Protein AF-A0A3N7BL65-F1 (afdb_monomer_lite)

Sequence (285 aa):
MTNKTFIPSALALAATLVLCGQASAHIAISNVTLPISAAGQATYGIANTSSEILLNVPHGCTSAESQPSYSGPNLDTTKIEVTVPAAIVAATTVASLRPTMDGLFGTVQVGSPDANGNVKLSWTRKLSAIGEANATTSDNQLYKISLRLKFPAVASATDFSIKKYQFLTVQTCKSNGVDYVMDWGTANSPSVIVFPDRRKGFNKFTLDASTVGDFTTTGTNTLASKLKSYFGDAAIVWVSKAGYSANPNTAAKITALAAKDTAYSDLGAKAGGVITATDTIWVKY

pLDDT: mean 87.39, std 16.76, range [36.53, 98.69]

Structure (mmCIF, N/CA/C/O backbone):
data_AF-A0A3N7BL65-F1
#
_entry.id   AF-A0A3N7BL65-F1
#
loop_
_atom_site.group_PDB
_atom_site.id
_atom_site.type_symbol
_atom_site.label_atom_id
_atom_site.label_alt_id
_atom_site.label_comp_id
_atom_site.label_asym_id
_atom_site.label_entity_id
_atom_site.label_seq_id
_atom_site.pdbx_PDB_ins_code
_atom_site.Cartn_x
_atom_site.Cartn_y
_atom_site.Cartn_z
_atom_site.occupancy
_atom_site.B_iso_or_equiv
_atom_site.auth_seq_id
_atom_site.auth_comp_id
_atom_site.auth_asym_id
_atom_site.auth_atom_id
_atom_site.pdbx_PDB_model_num
ATOM 1 N N . MET A 1 1 ? 23.427 36.736 51.236 1.00 43.03 1 MET A N 1
ATOM 2 C CA . MET A 1 1 ? 23.426 36.917 49.769 1.00 43.03 1 MET A CA 1
ATOM 3 C C . MET A 1 1 ? 24.394 35.905 49.190 1.00 43.03 1 MET A C 1
ATOM 5 O O . MET A 1 1 ? 25.594 36.077 49.334 1.00 43.03 1 MET A O 1
ATOM 9 N N . THR A 1 2 ? 23.886 34.813 48.632 1.00 42.00 2 THR A N 1
ATOM 10 C CA . THR A 1 2 ? 24.710 33.742 48.058 1.00 42.00 2 THR A CA 1
ATOM 11 C C . THR A 1 2 ? 24.155 33.464 46.670 1.00 42.00 2 THR A C 1
ATOM 13 O O . THR A 1 2 ? 23.105 32.843 46.522 1.00 42.00 2 THR A O 1
ATOM 16 N N . ASN A 1 3 ? 24.824 34.029 45.664 1.00 42.25 3 ASN A N 1
ATOM 17 C CA . ASN A 1 3 ? 24.468 33.896 44.256 1.00 42.25 3 ASN A CA 1
ATOM 18 C C . ASN A 1 3 ? 24.649 32.440 43.820 1.00 42.25 3 ASN A C 1
ATOM 20 O O . ASN A 1 3 ? 25.769 31.933 43.792 1.00 42.25 3 ASN A O 1
ATOM 24 N N . LYS A 1 4 ? 23.543 31.771 43.483 1.00 49.59 4 LYS A N 1
ATOM 25 C CA . LYS A 1 4 ? 23.561 30.469 42.814 1.00 49.59 4 LYS A CA 1
ATOM 26 C C . LYS A 1 4 ? 23.543 30.696 41.306 1.00 49.59 4 LYS A C 1
ATOM 28 O O . LYS A 1 4 ? 22.557 31.171 40.750 1.00 49.59 4 LYS A O 1
ATOM 33 N N . THR A 1 5 ? 24.657 30.364 40.673 1.00 51.34 5 THR A N 1
ATOM 34 C CA . THR A 1 5 ? 24.874 30.400 39.229 1.00 51.34 5 THR A CA 1
ATOM 35 C C . THR A 1 5 ? 24.006 29.336 38.552 1.00 51.34 5 THR A C 1
ATOM 37 O O . THR A 1 5 ? 24.152 28.147 38.829 1.00 51.34 5 THR A O 1
ATOM 40 N N . PHE A 1 6 ? 23.091 29.754 37.677 1.00 42.94 6 PHE A N 1
ATOM 41 C CA . PHE A 1 6 ? 22.340 28.855 36.800 1.00 42.94 6 PHE A CA 1
ATOM 42 C C . PHE A 1 6 ? 23.214 28.480 35.600 1.00 42.94 6 PHE A C 1
ATOM 44 O O . PHE A 1 6 ? 23.613 29.350 34.829 1.00 42.94 6 PHE A O 1
ATOM 51 N N . ILE A 1 7 ? 23.498 27.188 35.434 1.00 46.28 7 ILE A N 1
ATOM 52 C CA . ILE A 1 7 ? 24.100 26.644 34.213 1.00 46.28 7 ILE A CA 1
ATOM 53 C C . ILE A 1 7 ? 22.948 26.158 33.322 1.00 46.28 7 ILE A C 1
ATOM 55 O O . ILE A 1 7 ? 22.231 25.238 33.727 1.00 46.28 7 ILE A O 1
ATOM 59 N N . PRO A 1 8 ? 22.729 26.735 32.127 1.00 49.16 8 PRO A N 1
ATOM 60 C CA . PRO A 1 8 ? 21.758 26.200 31.187 1.00 49.16 8 PRO A CA 1
ATOM 61 C C . PRO A 1 8 ? 22.308 24.894 30.606 1.00 49.16 8 PRO A C 1
ATOM 63 O O . PRO A 1 8 ? 23.279 24.882 29.852 1.00 49.16 8 PRO A O 1
ATOM 66 N N . SER A 1 9 ? 21.688 23.778 30.983 1.00 49.25 9 SER A N 1
ATOM 67 C CA . SER A 1 9 ? 21.928 22.485 30.344 1.00 49.25 9 SER A CA 1
ATOM 68 C C . SER A 1 9 ? 21.336 22.530 28.936 1.00 49.25 9 SER A C 1
ATOM 70 O O . SER A 1 9 ? 20.118 22.498 28.763 1.00 49.25 9 SER A O 1
ATOM 72 N N . ALA A 1 10 ? 22.201 22.658 27.931 1.00 44.81 10 ALA A N 1
ATOM 73 C CA . ALA A 1 10 ? 21.836 22.548 26.528 1.00 44.81 10 ALA A CA 1
ATOM 74 C C . ALA A 1 10 ? 21.364 21.115 26.236 1.00 44.81 10 ALA A C 1
ATOM 76 O O . ALA A 1 10 ? 22.154 20.173 26.201 1.00 44.81 10 ALA A O 1
ATOM 77 N N . LEU A 1 11 ? 20.056 20.953 26.042 1.00 42.44 11 LEU A N 1
ATOM 78 C CA . LEU A 1 11 ? 19.441 19.704 25.616 1.00 42.44 11 LEU A CA 1
ATOM 79 C C . LEU A 1 11 ? 19.564 19.596 24.085 1.00 42.44 11 LEU A C 1
ATOM 81 O O . LEU A 1 11 ? 18.658 19.971 23.346 1.00 42.44 11 LEU A O 1
ATOM 85 N N . ALA A 1 12 ? 20.710 19.128 23.591 1.00 43.69 12 ALA A N 1
ATOM 86 C CA . ALA A 1 12 ? 20.853 18.739 22.191 1.00 43.69 12 ALA A CA 1
ATOM 87 C C . ALA A 1 12 ? 20.291 17.320 22.018 1.00 43.69 12 ALA A C 1
ATOM 89 O O . ALA A 1 12 ? 20.977 16.327 22.254 1.00 43.69 12 ALA A O 1
ATOM 90 N N . LEU A 1 13 ? 19.015 17.222 21.639 1.00 39.31 13 LEU A N 1
ATOM 91 C CA . LEU A 1 13 ? 18.396 15.957 21.254 1.00 39.31 13 LEU A CA 1
ATOM 92 C C . LEU A 1 13 ? 18.892 15.585 19.846 1.00 39.31 13 LEU A C 1
ATOM 94 O O . LEU A 1 13 ? 18.298 15.962 18.837 1.00 39.31 13 LEU A O 1
ATOM 98 N N . ALA A 1 14 ? 20.015 14.874 19.768 1.00 43.28 14 ALA A N 1
ATOM 99 C CA . ALA A 1 14 ? 20.438 14.217 18.540 1.00 43.28 14 ALA A CA 1
ATOM 100 C C . ALA A 1 14 ? 19.497 13.031 18.280 1.00 43.28 14 ALA A C 1
ATOM 102 O O . ALA A 1 14 ? 19.666 11.948 18.834 1.00 43.28 14 ALA A O 1
ATOM 103 N N . ALA A 1 15 ? 18.470 13.246 17.458 1.00 40.59 15 ALA A N 1
ATOM 104 C CA . ALA A 1 15 ? 17.654 12.172 16.910 1.00 40.59 15 ALA A CA 1
ATOM 105 C C . ALA A 1 15 ? 18.438 11.471 15.790 1.00 40.59 15 ALA A C 1
ATOM 107 O O . ALA A 1 15 ? 18.191 11.674 14.603 1.00 40.59 15 ALA A O 1
ATOM 108 N N . THR A 1 16 ? 19.412 10.645 16.163 1.00 38.50 16 THR A N 1
ATOM 109 C CA . THR A 1 16 ? 19.963 9.626 15.270 1.00 38.50 16 THR A CA 1
ATOM 110 C C . THR A 1 16 ? 18.887 8.563 15.064 1.00 38.50 16 THR A C 1
ATOM 112 O O . THR A 1 16 ? 18.793 7.584 15.802 1.00 38.50 16 THR A O 1
ATOM 115 N N . LEU A 1 17 ? 18.042 8.769 14.051 1.00 37.53 17 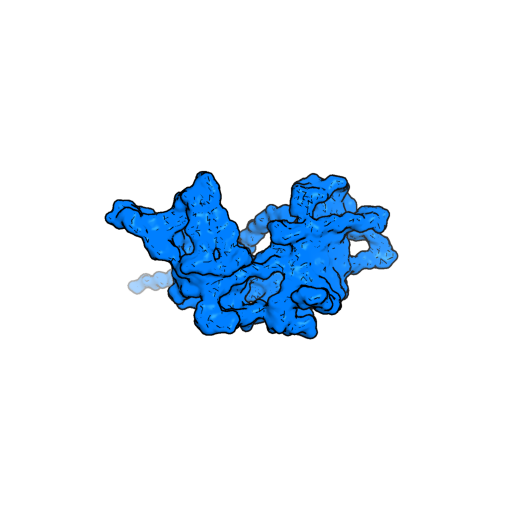LEU A N 1
ATOM 116 C CA . LEU A 1 17 ? 17.242 7.707 13.446 1.00 37.53 17 LEU A CA 1
ATOM 117 C C . LEU A 1 17 ? 18.210 6.699 12.818 1.00 37.53 17 LEU A C 1
ATOM 119 O O . LEU A 1 17 ? 18.531 6.755 11.632 1.00 37.53 17 LEU A O 1
ATOM 123 N N . VAL A 1 18 ? 18.694 5.769 13.639 1.00 36.69 18 VAL A N 1
ATOM 124 C CA . VAL A 1 18 ? 19.250 4.509 13.158 1.00 36.69 18 VAL A CA 1
ATOM 125 C C . VAL A 1 18 ? 18.067 3.733 12.594 1.00 36.69 18 VAL A C 1
ATOM 127 O O . VAL A 1 18 ? 17.372 3.003 13.298 1.00 36.69 18 VAL A O 1
ATOM 130 N N . LEU A 1 19 ? 17.791 3.949 11.310 1.00 37.34 19 LEU A N 1
ATOM 131 C CA . LEU A 1 19 ? 17.001 3.029 10.509 1.00 37.34 19 LEU A CA 1
ATOM 132 C C . LEU A 1 19 ? 17.818 1.735 10.438 1.00 37.34 19 LEU A C 1
ATOM 134 O O . LEU A 1 19 ? 18.615 1.552 9.522 1.00 37.34 19 LEU A O 1
ATOM 138 N N . CYS A 1 20 ? 17.679 0.857 11.437 1.00 36.53 20 CYS A N 1
ATOM 139 C CA . CYS A 1 20 ? 18.058 -0.541 11.285 1.00 36.53 20 CYS A CA 1
ATOM 140 C C . CYS A 1 20 ? 17.240 -1.062 10.106 1.00 36.53 20 CYS A C 1
ATOM 142 O O . CYS A 1 20 ? 16.047 -1.341 10.243 1.00 36.53 20 CYS A O 1
ATOM 144 N N . GLY A 1 21 ? 17.870 -1.083 8.931 1.00 38.75 21 GLY A N 1
ATOM 145 C CA . GLY A 1 21 ? 17.287 -1.623 7.722 1.00 38.75 21 GLY A CA 1
ATOM 146 C C . GLY A 1 21 ? 16.860 -3.042 8.033 1.00 38.75 21 GLY A C 1
ATOM 147 O O . GLY A 1 21 ? 17.687 -3.879 8.390 1.00 38.75 21 GLY A O 1
ATOM 148 N N . GLN A 1 22 ? 15.560 -3.305 7.951 1.00 42.28 22 GLN A N 1
ATOM 149 C CA . GLN A 1 22 ? 15.131 -4.679 7.798 1.00 42.28 22 GLN A CA 1
ATOM 150 C C . GLN A 1 22 ? 15.847 -5.185 6.549 1.00 42.28 22 GLN A C 1
ATOM 152 O O . GLN A 1 22 ? 15.764 -4.537 5.503 1.00 42.28 22 GLN A O 1
ATOM 157 N N . ALA A 1 23 ? 16.608 -6.271 6.680 1.00 47.69 23 ALA A N 1
ATOM 158 C CA . ALA A 1 23 ? 17.083 -7.008 5.524 1.00 47.69 23 ALA A CA 1
ATOM 159 C C . ALA A 1 23 ? 15.827 -7.508 4.804 1.00 47.69 23 ALA A C 1
ATOM 161 O O . ALA A 1 23 ? 15.248 -8.531 5.162 1.00 47.69 23 ALA A O 1
ATOM 162 N N . SER A 1 24 ? 15.317 -6.689 3.890 1.00 59.53 24 SER A N 1
ATOM 163 C CA . SER A 1 24 ? 14.223 -7.061 3.018 1.00 59.53 24 SER A CA 1
ATOM 164 C C . SER A 1 24 ? 14.845 -7.975 1.982 1.00 59.53 24 SER A C 1
ATOM 166 O O . SER A 1 24 ? 15.738 -7.534 1.271 1.00 59.53 24 SER A O 1
ATOM 168 N N . ALA A 1 25 ? 14.421 -9.232 1.924 1.00 69.50 25 ALA A N 1
ATOM 169 C CA . ALA A 1 25 ? 14.738 -10.088 0.782 1.00 69.50 25 ALA A CA 1
ATOM 170 C C . ALA A 1 25 ? 13.948 -9.644 -0.466 1.00 69.50 25 ALA A C 1
ATOM 172 O O . ALA A 1 25 ? 14.285 -9.966 -1.591 1.00 69.50 25 ALA A O 1
ATOM 173 N N . HIS A 1 26 ? 12.860 -8.887 -0.285 1.00 84.94 26 HIS A N 1
ATOM 174 C CA . HIS A 1 26 ? 11.962 -8.516 -1.377 1.00 84.94 26 HIS A CA 1
ATOM 175 C C . HIS A 1 26 ? 12.040 -7.023 -1.698 1.00 84.94 26 HIS A C 1
ATOM 177 O O . HIS A 1 26 ? 12.435 -6.202 -0.861 1.00 84.94 26 HIS A O 1
ATOM 183 N N . ILE A 1 27 ? 11.593 -6.650 -2.898 1.00 90.69 27 ILE A N 1
ATOM 184 C CA . ILE A 1 27 ? 11.429 -5.244 -3.270 1.00 90.69 27 ILE A CA 1
ATOM 185 C C . ILE A 1 27 ? 10.399 -4.597 -2.340 1.00 90.69 27 ILE A C 1
ATOM 187 O O . ILE A 1 27 ? 9.224 -4.964 -2.315 1.00 90.69 27 ILE A O 1
ATOM 191 N N . ALA A 1 28 ? 10.845 -3.607 -1.574 1.00 92.31 28 ALA A N 1
ATOM 192 C CA . ALA A 1 28 ? 10.017 -2.892 -0.616 1.00 92.31 28 ALA A CA 1
ATOM 193 C C . ALA A 1 28 ? 9.541 -1.561 -1.196 1.00 92.31 28 ALA A C 1
ATOM 195 O O . ALA A 1 28 ? 10.220 -0.950 -2.016 1.00 92.31 28 ALA A O 1
ATOM 196 N N . ILE A 1 29 ? 8.406 -1.059 -0.715 1.00 94.81 29 ILE A N 1
ATOM 197 C CA . ILE A 1 29 ? 7.897 0.271 -1.058 1.00 94.81 29 ILE A CA 1
ATOM 198 C C . ILE A 1 29 ? 7.753 1.130 0.189 1.00 94.81 29 ILE A C 1
ATOM 200 O O . ILE A 1 29 ? 7.331 0.669 1.249 1.00 94.81 29 ILE A O 1
ATOM 204 N N . SER A 1 30 ? 8.102 2.399 0.045 1.00 95.62 30 SER A N 1
ATOM 205 C CA . SER A 1 30 ? 7.994 3.436 1.066 1.00 95.62 30 SER A CA 1
ATOM 206 C C . SER A 1 30 ? 7.327 4.672 0.481 1.00 95.62 30 SER A C 1
ATOM 208 O O . SER A 1 30 ? 7.455 4.936 -0.709 1.00 95.62 30 SER A O 1
ATOM 210 N N . ASN A 1 31 ? 6.583 5.411 1.296 1.00 96.56 31 ASN A N 1
ATOM 211 C CA . ASN A 1 31 ? 6.009 6.696 0.917 1.00 96.56 31 ASN A CA 1
ATOM 212 C C . ASN A 1 31 ? 6.834 7.771 1.616 1.00 96.56 31 ASN A C 1
ATOM 214 O O . ASN A 1 31 ? 6.758 7.912 2.836 1.00 96.56 31 ASN A O 1
ATOM 218 N N . VAL A 1 32 ? 7.649 8.502 0.859 1.00 95.12 32 VAL A N 1
ATOM 219 C CA . VAL A 1 32 ? 8.548 9.512 1.440 1.00 95.12 32 VAL A CA 1
ATOM 220 C C . VAL A 1 32 ? 7.811 10.811 1.771 1.00 95.12 32 VAL A C 1
ATOM 222 O O . VAL A 1 32 ? 8.307 11.617 2.550 1.00 95.12 32 VAL A O 1
ATOM 225 N N . THR A 1 33 ? 6.602 11.003 1.232 1.00 95.94 33 THR A N 1
ATOM 226 C CA . THR A 1 33 ? 5.721 12.127 1.589 1.00 95.94 33 THR A CA 1
ATOM 227 C C . THR A 1 33 ? 5.029 11.906 2.934 1.00 95.94 33 THR A C 1
ATOM 229 O O . THR A 1 33 ? 4.809 12.860 3.677 1.00 95.94 33 THR A O 1
ATOM 232 N N . LEU A 1 34 ? 4.692 10.655 3.254 1.00 93.31 34 LEU A N 1
ATOM 233 C CA . LEU A 1 34 ? 4.016 10.256 4.489 1.00 93.31 34 LEU A CA 1
ATOM 234 C C . LEU A 1 34 ? 4.820 9.145 5.178 1.00 93.31 34 LEU A C 1
ATOM 236 O O . LEU A 1 34 ? 4.460 7.969 5.069 1.00 93.31 34 LEU A O 1
ATOM 240 N N . PRO A 1 35 ? 5.928 9.493 5.860 1.00 88.69 35 PRO A N 1
ATOM 241 C CA . PRO A 1 35 ? 6.758 8.500 6.523 1.00 88.69 35 PRO A CA 1
ATOM 242 C C . PRO A 1 35 ? 5.969 7.764 7.613 1.00 88.69 35 PRO A C 1
ATOM 244 O O . PRO A 1 35 ? 5.097 8.331 8.278 1.00 88.69 35 PRO A O 1
ATOM 247 N N . ILE A 1 36 ? 6.297 6.486 7.806 1.00 90.00 36 ILE A N 1
ATOM 248 C CA . ILE A 1 36 ? 5.762 5.702 8.920 1.00 90.00 36 ILE A CA 1
ATOM 249 C C . ILE A 1 36 ? 6.262 6.272 10.250 1.00 90.00 36 ILE A C 1
ATOM 251 O O . ILE A 1 36 ? 7.397 6.734 10.368 1.00 90.00 36 ILE A O 1
ATOM 255 N N . SER A 1 37 ? 5.410 6.217 11.262 1.00 87.69 37 SER A N 1
ATOM 256 C CA . SER A 1 37 ? 5.663 6.757 12.605 1.00 87.69 37 SER A CA 1
ATOM 257 C C . SER A 1 37 ? 5.817 5.651 13.656 1.00 87.69 37 SER A C 1
ATOM 259 O O . SER A 1 37 ? 6.221 5.928 14.785 1.00 87.69 37 SER A O 1
ATOM 261 N N . ALA A 1 38 ? 5.532 4.394 13.294 1.00 91.94 38 ALA A N 1
ATOM 262 C CA . ALA A 1 38 ? 5.660 3.234 14.166 1.00 91.94 38 ALA A CA 1
ATOM 263 C C . ALA A 1 38 ? 6.394 2.071 13.486 1.00 91.94 38 ALA A C 1
ATOM 265 O O . ALA A 1 38 ? 6.140 1.720 12.334 1.00 91.94 38 ALA A O 1
ATOM 266 N N . ALA A 1 39 ? 7.282 1.417 14.238 1.00 90.88 39 ALA A N 1
ATOM 267 C CA . ALA A 1 39 ? 7.982 0.225 13.774 1.00 90.88 39 ALA A CA 1
ATOM 268 C C . ALA A 1 39 ? 6.994 -0.912 13.468 1.00 90.88 39 ALA A C 1
ATOM 270 O O . ALA A 1 39 ? 6.130 -1.230 14.286 1.00 90.88 39 ALA A O 1
ATOM 271 N 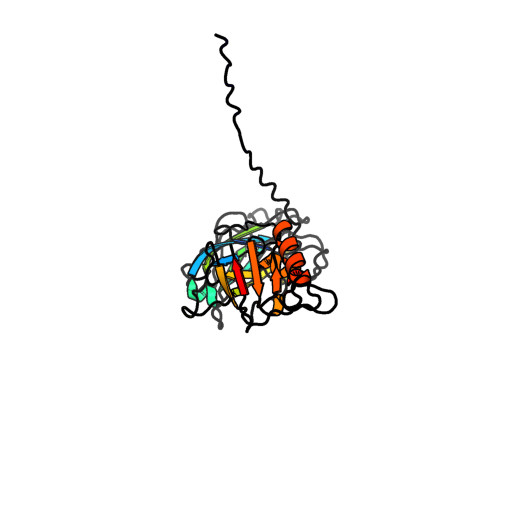N . GLY A 1 40 ? 7.157 -1.560 12.313 1.00 90.38 40 GLY A N 1
ATOM 272 C CA . GLY A 1 40 ? 6.277 -2.637 11.847 1.00 90.38 40 GLY A CA 1
ATOM 273 C C . GLY A 1 40 ? 4.966 -2.164 11.211 1.00 90.38 40 GLY A C 1
ATOM 274 O O . GLY A 1 40 ? 4.169 -3.014 10.823 1.00 90.38 40 GLY A O 1
ATOM 275 N N . GLN A 1 41 ? 4.744 -0.851 11.090 1.00 94.81 41 GLN A N 1
ATOM 276 C CA . GLN A 1 41 ? 3.681 -0.299 10.254 1.00 94.81 41 GLN A CA 1
ATOM 277 C C . GLN A 1 41 ? 4.071 -0.418 8.774 1.00 94.81 41 GLN A C 1
ATOM 279 O O . GLN A 1 41 ? 5.214 -0.155 8.402 1.00 94.81 41 GLN A O 1
ATOM 284 N N . ALA A 1 42 ? 3.122 -0.815 7.932 1.00 94.94 42 ALA A N 1
ATOM 285 C CA . ALA A 1 42 ? 3.281 -0.801 6.490 1.00 94.94 42 ALA A CA 1
ATOM 286 C C . ALA A 1 42 ? 3.195 0.623 5.938 1.00 94.94 42 ALA A C 1
ATOM 288 O O . ALA A 1 42 ? 2.543 1.514 6.486 1.00 94.94 42 ALA A O 1
ATOM 289 N N . THR A 1 43 ? 3.839 0.815 4.795 1.00 95.06 43 THR A N 1
ATOM 290 C CA . THR A 1 43 ? 3.743 2.045 4.019 1.00 95.06 43 THR A CA 1
ATOM 291 C C . THR A 1 43 ? 2.300 2.344 3.642 1.00 95.06 43 THR A C 1
ATOM 293 O O . THR A 1 43 ? 1.580 1.470 3.150 1.00 95.06 43 THR A O 1
ATOM 296 N N . TYR A 1 44 ? 1.904 3.605 3.815 1.00 97.50 44 TYR A N 1
ATOM 297 C CA . TYR A 1 44 ? 0.560 4.050 3.491 1.00 97.50 44 TYR A CA 1
ATOM 298 C C . TYR A 1 44 ? 0.530 5.357 2.690 1.00 97.50 44 TYR A C 1
ATOM 300 O O . TYR A 1 44 ? 1.506 6.102 2.615 1.00 97.50 44 TYR A O 1
ATOM 308 N N . GLY A 1 45 ? -0.620 5.633 2.085 1.00 97.62 45 GLY A N 1
ATOM 309 C CA . GLY A 1 45 ? -1.000 6.906 1.484 1.00 97.62 45 GLY A CA 1
ATOM 310 C C . GLY A 1 45 ? -2.388 7.340 1.950 1.00 97.62 45 GLY A C 1
ATOM 311 O O . GLY A 1 45 ? -3.096 6.573 2.606 1.00 97.62 45 GLY A O 1
ATOM 312 N N . ILE A 1 46 ? -2.784 8.563 1.596 1.00 98.12 46 ILE A N 1
ATOM 313 C CA . ILE A 1 46 ? -4.138 9.089 1.826 1.00 98.12 46 ILE A CA 1
ATOM 314 C C . ILE A 1 46 ? -4.813 9.327 0.477 1.00 98.12 46 ILE A C 1
ATOM 316 O O . ILE A 1 46 ? -4.183 9.826 -0.462 1.00 98.12 46 ILE A O 1
ATOM 320 N N . ALA A 1 47 ? -6.088 8.966 0.364 1.00 98.38 47 ALA A N 1
ATOM 321 C CA . ALA A 1 47 ? -6.871 9.174 -0.845 1.00 98.38 47 ALA A CA 1
ATOM 322 C C . ALA A 1 47 ? -6.832 10.644 -1.292 1.00 98.38 47 ALA A C 1
ATOM 324 O O . ALA A 1 47 ? -6.776 11.565 -0.478 1.00 98.38 47 ALA A O 1
ATOM 325 N N . ASN A 1 48 ? -6.858 10.870 -2.607 1.00 97.69 48 ASN A N 1
ATOM 326 C CA . ASN A 1 48 ? -6.805 12.202 -3.217 1.00 97.69 48 ASN A CA 1
ATOM 327 C C . ASN A 1 48 ? -5.545 13.037 -2.880 1.00 97.69 48 ASN A C 1
ATOM 329 O O . ASN A 1 48 ? -5.527 14.239 -3.147 1.00 97.69 48 ASN A O 1
ATOM 333 N N . THR A 1 49 ? -4.479 12.432 -2.344 1.00 97.62 49 THR A N 1
ATOM 334 C CA . THR A 1 49 ? -3.207 13.126 -2.080 1.00 97.62 49 THR A CA 1
ATOM 335 C C . THR A 1 49 ? -2.128 12.725 -3.075 1.00 97.62 49 THR A C 1
ATOM 337 O O . THR A 1 49 ? -2.060 11.579 -3.527 1.00 97.62 49 THR A O 1
ATOM 340 N N . SER A 1 50 ? -1.278 13.689 -3.430 1.00 97.75 50 SER A N 1
ATOM 341 C CA . SER A 1 50 ? -0.053 13.407 -4.170 1.00 97.75 50 SER A CA 1
ATOM 342 C C . SER A 1 50 ? 1.003 12.871 -3.211 1.00 97.75 50 SER A C 1
ATOM 344 O O . SER A 1 50 ? 1.198 13.426 -2.133 1.00 97.75 50 SER A O 1
ATOM 346 N N . SER A 1 51 ? 1.687 11.807 -3.604 1.00 97.06 51 SER A N 1
ATOM 347 C CA . SER A 1 51 ? 2.756 11.179 -2.832 1.00 97.06 51 SER A CA 1
ATOM 348 C C . SER A 1 51 ? 3.920 10.835 -3.746 1.00 97.06 51 SER A C 1
ATOM 350 O O . SER A 1 51 ? 3.737 10.552 -4.931 1.00 97.06 51 SER A O 1
ATOM 352 N N . GLU A 1 52 ? 5.117 10.843 -3.182 1.00 96.69 52 GLU A N 1
ATOM 353 C CA . GLU A 1 52 ? 6.278 10.195 -3.768 1.00 96.69 52 GLU A CA 1
ATOM 354 C C . GLU A 1 52 ? 6.454 8.827 -3.111 1.00 96.69 52 GLU A C 1
ATOM 356 O O . GLU A 1 52 ? 6.661 8.713 -1.899 1.00 96.69 52 GLU A O 1
ATOM 361 N N . ILE A 1 53 ? 6.339 7.784 -3.927 1.00 96.50 53 ILE A N 1
ATOM 362 C CA . ILE A 1 53 ? 6.655 6.421 -3.522 1.00 96.50 53 ILE A CA 1
ATOM 363 C C . ILE A 1 53 ? 8.080 6.086 -3.949 1.00 96.50 53 ILE A C 1
ATOM 365 O O . ILE A 1 53 ? 8.493 6.402 -5.060 1.00 96.50 53 ILE A O 1
ATOM 369 N N . LEU A 1 54 ? 8.823 5.435 -3.066 1.00 95.38 54 LEU A N 1
ATOM 370 C CA . LEU A 1 54 ? 10.179 4.951 -3.275 1.00 95.38 54 LEU A CA 1
ATOM 371 C C . LEU A 1 54 ? 10.158 3.429 -3.175 1.00 95.38 54 LEU A C 1
ATOM 373 O O . LEU A 1 54 ? 9.830 2.885 -2.116 1.00 95.38 54 LEU A O 1
ATOM 377 N N . LEU A 1 55 ? 10.530 2.758 -4.261 1.00 94.44 55 LEU A N 1
ATOM 378 C CA . LEU A 1 55 ? 10.795 1.331 -4.270 1.00 94.44 55 LEU A CA 1
ATOM 379 C C . LEU A 1 55 ? 12.279 1.108 -3.966 1.00 94.44 55 LEU A C 1
ATOM 381 O O . LEU A 1 55 ? 13.156 1.645 -4.647 1.00 94.44 55 LEU A O 1
ATOM 385 N N . ASN A 1 56 ? 12.542 0.322 -2.928 1.00 92.62 56 ASN A N 1
ATOM 386 C CA . ASN A 1 56 ? 13.870 -0.129 -2.546 1.00 92.62 56 ASN A CA 1
ATOM 387 C C . ASN A 1 56 ? 14.040 -1.559 -3.053 1.00 92.62 56 ASN A C 1
ATOM 389 O O . ASN A 1 56 ? 13.326 -2.459 -2.611 1.00 92.62 56 ASN A O 1
ATOM 393 N N . VAL A 1 57 ? 14.983 -1.754 -3.964 1.00 90.06 57 VAL A N 1
ATOM 394 C CA . VAL A 1 57 ? 15.390 -3.068 -4.460 1.00 90.06 57 VAL A CA 1
ATOM 395 C C . VAL A 1 57 ? 16.652 -3.437 -3.678 1.00 90.06 57 VAL A C 1
ATOM 397 O O . VAL A 1 57 ? 17.715 -2.869 -3.946 1.00 90.06 57 VAL A O 1
ATOM 400 N N . PRO A 1 58 ? 16.517 -4.279 -2.640 1.00 83.44 58 PRO A N 1
ATOM 401 C CA . PRO A 1 58 ? 17.532 -4.458 -1.603 1.00 83.44 58 PRO A CA 1
ATOM 402 C C . PRO A 1 58 ? 18.826 -5.070 -2.132 1.00 83.44 58 PRO A C 1
ATOM 404 O O . PRO A 1 58 ? 19.889 -4.795 -1.580 1.00 83.44 58 PRO A O 1
ATOM 407 N N . HIS A 1 59 ? 18.708 -5.882 -3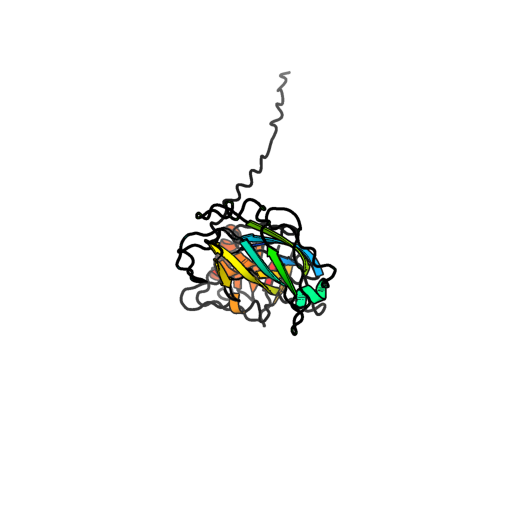.178 1.00 84.88 59 HIS A N 1
ATOM 408 C CA . HIS A 1 59 ? 19.778 -6.652 -3.779 1.00 84.88 59 HIS A CA 1
ATOM 409 C C . HIS A 1 59 ? 19.352 -7.071 -5.206 1.00 84.88 59 HIS A C 1
ATOM 411 O O . HIS A 1 59 ? 18.214 -6.853 -5.640 1.00 84.88 59 HIS A O 1
ATOM 417 N N . GLY A 1 60 ? 20.280 -7.622 -5.967 1.00 85.00 60 GLY A N 1
ATOM 418 C CA . GLY A 1 60 ? 20.108 -8.240 -7.274 1.00 85.00 60 GLY A CA 1
ATOM 419 C C . GLY A 1 60 ? 19.417 -9.613 -7.250 1.00 85.00 60 GLY A C 1
ATOM 420 O O . GLY A 1 60 ? 18.633 -9.918 -6.358 1.00 85.00 60 GLY A O 1
ATOM 421 N N . CYS A 1 61 ? 19.656 -10.443 -8.262 1.00 87.62 61 CYS A N 1
ATOM 422 C CA . CYS A 1 61 ? 19.105 -11.797 -8.346 1.00 87.62 61 CYS A CA 1
ATOM 423 C C . CYS A 1 61 ? 20.034 -12.748 -7.591 1.00 87.62 61 CYS A C 1
ATOM 425 O O . CYS A 1 61 ? 21.197 -12.890 -7.978 1.00 87.62 61 CYS A O 1
ATOM 427 N N . THR A 1 62 ? 19.540 -13.398 -6.535 1.00 87.44 62 THR A N 1
ATOM 428 C CA . THR A 1 62 ? 20.358 -14.261 -5.669 1.00 87.44 62 THR A CA 1
ATOM 429 C C . THR A 1 62 ? 19.799 -15.669 -5.584 1.00 87.44 62 THR A C 1
ATOM 431 O O . THR A 1 62 ? 18.590 -15.879 -5.647 1.00 87.44 62 THR A O 1
ATOM 434 N N . SER A 1 63 ? 20.677 -16.659 -5.414 1.00 85.19 63 SER A N 1
ATOM 435 C CA . SER A 1 63 ? 20.252 -18.059 -5.241 1.00 85.19 63 SER A CA 1
ATOM 436 C C . SER A 1 63 ? 19.495 -18.331 -3.933 1.00 85.19 63 SER A C 1
ATOM 438 O O . SER A 1 63 ? 18.990 -19.435 -3.735 1.00 85.19 63 SER A O 1
ATOM 440 N N . ALA A 1 64 ? 19.420 -17.340 -3.039 1.00 84.31 64 ALA A N 1
ATOM 441 C CA . ALA A 1 64 ? 18.620 -17.396 -1.823 1.00 84.31 64 ALA A CA 1
ATOM 442 C C . ALA A 1 64 ? 17.153 -16.991 -2.062 1.00 84.31 64 ALA A C 1
ATOM 444 O O . ALA A 1 64 ? 16.316 -17.227 -1.187 1.00 84.31 64 ALA A O 1
ATOM 445 N N . GLU A 1 65 ? 16.827 -16.424 -3.230 1.00 83.75 65 GLU A N 1
ATOM 446 C CA . GLU A 1 65 ? 15.452 -16.083 -3.574 1.00 83.75 65 GLU A CA 1
ATOM 447 C C . GLU A 1 65 ? 14.605 -17.342 -3.711 1.00 83.75 65 GLU A C 1
ATOM 449 O O . GLU A 1 65 ? 14.860 -18.219 -4.538 1.00 83.75 65 GLU A O 1
ATOM 454 N N . SER A 1 66 ? 13.556 -17.415 -2.897 1.00 81.88 66 SER A N 1
ATOM 455 C CA . SER A 1 66 ? 12.572 -18.493 -2.973 1.00 81.88 66 SER A CA 1
ATOM 456 C C . SER A 1 66 ? 11.326 -18.089 -3.756 1.00 81.88 66 SER A C 1
ATOM 458 O O . SER A 1 66 ? 10.604 -18.973 -4.217 1.00 81.88 66 SER A O 1
ATOM 460 N N . GLN A 1 67 ? 11.063 -16.784 -3.909 1.00 82.44 67 GLN A N 1
ATOM 461 C CA . GLN A 1 67 ? 9.842 -16.235 -4.503 1.00 82.44 67 GLN A CA 1
ATOM 462 C C . GLN A 1 67 ? 10.077 -14.817 -5.079 1.00 82.44 67 GLN A C 1
ATOM 464 O O . GLN A 1 67 ? 9.948 -13.840 -4.342 1.00 82.44 67 GLN A O 1
ATOM 469 N N . PRO A 1 68 ? 10.340 -14.674 -6.392 1.00 84.94 68 PRO A N 1
ATOM 470 C CA . PRO A 1 68 ? 10.472 -15.740 -7.387 1.00 84.94 68 PRO A CA 1
ATOM 471 C C . PRO A 1 68 ? 11.758 -16.548 -7.185 1.00 84.94 68 PRO A C 1
ATOM 473 O O . PRO A 1 68 ? 12.792 -16.000 -6.828 1.00 84.94 68 PRO A O 1
ATOM 476 N N . SER A 1 69 ? 11.707 -17.861 -7.415 1.00 84.88 69 SER A N 1
ATOM 477 C CA . SER A 1 69 ? 12.891 -18.707 -7.256 1.00 84.88 69 SER A CA 1
ATOM 478 C C . SER A 1 69 ? 13.934 -18.403 -8.328 1.00 84.88 69 SER A C 1
ATOM 480 O O . SER A 1 69 ? 13.621 -18.466 -9.521 1.00 84.88 69 SER A O 1
ATOM 482 N N . TYR A 1 70 ? 15.177 -18.178 -7.922 1.00 85.31 70 TYR A N 1
ATOM 483 C CA . TYR A 1 70 ? 16.310 -18.072 -8.834 1.00 85.31 70 TYR A CA 1
ATOM 484 C C . TYR A 1 70 ? 17.420 -19.025 -8.390 1.00 85.31 70 TYR A C 1
ATOM 486 O O . TYR A 1 70 ? 17.754 -19.112 -7.215 1.00 85.31 70 TYR A O 1
ATOM 494 N N . SER A 1 71 ? 17.998 -19.762 -9.338 1.00 84.19 71 SER A N 1
ATOM 495 C CA . SER A 1 71 ? 19.116 -20.673 -9.092 1.00 84.19 71 SER A CA 1
ATOM 496 C C . SER A 1 71 ? 20.271 -20.305 -10.017 1.00 84.19 71 SER A C 1
ATOM 498 O O . SER A 1 71 ? 20.285 -20.684 -11.188 1.00 84.19 71 SER A O 1
ATOM 500 N N . GLY A 1 72 ? 21.230 -19.542 -9.503 1.00 83.38 72 GLY A N 1
ATOM 501 C CA . GLY A 1 72 ? 22.366 -19.066 -10.281 1.00 83.38 72 GLY A CA 1
ATOM 502 C C . GLY A 1 72 ? 23.340 -18.232 -9.447 1.00 83.38 72 GLY A C 1
ATOM 503 O O . GLY A 1 72 ? 23.165 -18.110 -8.232 1.00 83.38 72 GLY A O 1
ATOM 504 N N . PRO A 1 73 ? 24.382 -17.664 -10.078 1.00 82.62 73 PRO A N 1
ATOM 505 C CA . PRO A 1 73 ? 25.282 -16.726 -9.410 1.00 82.62 73 PRO A CA 1
ATOM 506 C C . PRO A 1 73 ? 24.515 -15.493 -8.923 1.00 82.62 73 PRO A C 1
ATOM 508 O O . PRO A 1 73 ? 23.491 -15.145 -9.502 1.00 82.62 73 PRO A O 1
ATOM 511 N N . ASN A 1 74 ? 25.023 -14.810 -7.900 1.00 85.94 74 ASN A N 1
ATOM 512 C CA . ASN A 1 74 ? 24.441 -13.542 -7.464 1.00 85.94 74 ASN A CA 1
ATOM 513 C C . ASN A 1 74 ? 24.742 -12.459 -8.509 1.00 85.94 74 ASN A C 1
ATOM 515 O O . ASN A 1 74 ? 25.908 -12.211 -8.819 1.00 85.94 74 ASN A O 1
ATOM 519 N N . LEU A 1 75 ? 23.701 -11.840 -9.063 1.00 85.81 75 LEU A N 1
ATOM 520 C CA . LEU A 1 75 ? 23.809 -10.905 -10.184 1.00 85.81 75 LEU A CA 1
ATOM 521 C C . LEU A 1 75 ? 23.198 -9.559 -9.846 1.00 85.81 75 LEU A C 1
ATOM 523 O O . LEU A 1 75 ? 22.088 -9.501 -9.336 1.00 85.81 75 LEU A O 1
ATOM 527 N N . ASP A 1 76 ? 23.866 -8.485 -10.247 1.00 85.38 76 ASP A N 1
ATOM 528 C CA . ASP A 1 76 ? 23.330 -7.132 -10.147 1.00 85.38 76 ASP A CA 1
ATOM 529 C C . ASP A 1 76 ? 22.051 -6.919 -10.971 1.00 85.38 76 ASP A C 1
ATOM 531 O O . ASP A 1 76 ? 21.903 -7.408 -12.097 1.00 85.38 76 ASP A O 1
ATOM 535 N N . THR A 1 77 ? 21.170 -6.068 -10.445 1.00 88.88 77 THR A N 1
ATOM 536 C CA . THR A 1 77 ? 20.011 -5.549 -11.175 1.00 88.88 77 THR A CA 1
ATOM 537 C C . THR A 1 77 ? 20.452 -4.615 -12.299 1.00 88.88 77 THR A C 1
ATOM 539 O O . THR A 1 77 ? 21.140 -3.614 -12.078 1.00 88.88 77 THR A O 1
ATOM 542 N N . THR A 1 78 ? 19.985 -4.886 -13.513 1.00 88.62 78 THR A N 1
ATOM 543 C CA . THR A 1 78 ? 20.219 -4.045 -14.695 1.00 88.62 78 THR A CA 1
ATOM 544 C C . THR A 1 78 ? 18.967 -3.315 -15.151 1.00 88.62 78 THR A C 1
ATOM 546 O O . THR A 1 78 ? 19.077 -2.248 -15.755 1.00 88.62 78 THR A O 1
ATOM 549 N N . LYS A 1 79 ? 17.777 -3.832 -14.842 1.00 91.81 79 LYS A N 1
ATOM 550 C CA . LYS A 1 79 ? 16.514 -3.189 -15.201 1.00 91.81 79 LYS A CA 1
ATOM 551 C C . LYS A 1 79 ? 15.431 -3.499 -14.174 1.00 91.81 79 LYS A C 1
ATOM 553 O O . LYS A 1 79 ? 15.351 -4.610 -13.663 1.00 91.81 79 LYS A O 1
ATOM 558 N N . ILE A 1 80 ? 14.600 -2.503 -13.887 1.00 94.25 80 ILE A N 1
ATOM 559 C CA . ILE A 1 80 ? 13.384 -2.644 -13.085 1.00 94.25 80 ILE A CA 1
ATOM 560 C C . ILE A 1 80 ? 12.208 -2.149 -13.913 1.00 94.25 80 ILE A C 1
ATOM 562 O O . ILE A 1 80 ? 12.260 -1.073 -14.514 1.00 94.25 80 ILE A O 1
ATOM 566 N N . GLU A 1 81 ? 11.136 -2.925 -13.933 1.00 96.75 81 GLU A N 1
ATOM 567 C CA . GLU A 1 81 ? 9.852 -2.528 -14.489 1.00 96.75 81 GLU A CA 1
ATOM 568 C C . GLU A 1 81 ? 8.808 -2.515 -13.383 1.00 96.75 81 GLU A C 1
ATOM 570 O O . GLU A 1 81 ? 8.697 -3.470 -12.621 1.00 96.75 81 GLU A O 1
ATOM 575 N N . VAL A 1 82 ? 8.030 -1.439 -13.314 1.00 97.69 82 VAL A N 1
ATOM 576 C CA . VAL A 1 82 ? 6.926 -1.300 -12.362 1.00 97.69 82 VAL A CA 1
ATOM 577 C C . VAL A 1 82 ? 5.659 -0.984 -13.130 1.00 97.69 82 VAL A C 1
ATOM 579 O O . VAL A 1 82 ? 5.608 -0.022 -13.896 1.00 97.69 82 VAL A O 1
ATOM 582 N N . THR A 1 83 ? 4.618 -1.771 -12.898 1.00 98.50 83 THR A N 1
ATOM 583 C CA . THR A 1 83 ? 3.281 -1.518 -13.431 1.00 98.50 83 THR A CA 1
ATOM 584 C C . THR A 1 83 ? 2.473 -0.740 -12.405 1.00 98.50 83 THR A C 1
ATOM 586 O O . THR A 1 83 ? 2.180 -1.235 -11.315 1.00 98.50 83 THR A O 1
ATOM 589 N N . VAL A 1 84 ? 2.111 0.491 -12.755 1.00 98.44 84 VAL A N 1
ATOM 590 C CA . VAL A 1 84 ? 1.234 1.346 -11.954 1.00 98.44 84 VAL A CA 1
ATOM 591 C C . VAL A 1 84 ? -0.218 0.957 -12.231 1.00 98.44 84 VAL A C 1
ATOM 593 O O . VAL A 1 84 ? -0.631 0.987 -13.395 1.00 98.44 84 VAL A O 1
ATOM 596 N N . PRO A 1 85 ? -1.008 0.635 -11.190 1.00 98.06 85 PRO A N 1
ATOM 597 C CA . PRO A 1 85 ? -2.409 0.259 -11.341 1.00 98.06 85 PRO A CA 1
ATOM 598 C C . PRO A 1 85 ? -3.247 1.320 -12.044 1.00 98.06 85 PRO A C 1
ATOM 600 O O . PRO A 1 85 ? -3.140 2.510 -11.732 1.00 98.06 85 PRO A O 1
ATOM 603 N N . ALA A 1 86 ? -4.164 0.876 -12.899 1.00 98.31 86 ALA A N 1
ATOM 604 C CA . ALA A 1 86 ? -5.064 1.727 -13.671 1.00 98.31 86 ALA A CA 1
ATOM 605 C C . ALA A 1 86 ? -5.803 2.777 -12.832 1.00 98.31 86 ALA A C 1
ATOM 607 O O . ALA A 1 86 ? -5.933 3.922 -13.249 1.00 98.31 86 ALA A O 1
ATOM 608 N N . ALA A 1 87 ? -6.224 2.432 -11.612 1.00 97.88 87 ALA A N 1
ATOM 609 C CA . ALA A 1 87 ? -6.868 3.384 -10.708 1.00 97.88 87 ALA A CA 1
ATOM 610 C C . ALA A 1 87 ? -5.957 4.583 -10.376 1.00 97.88 87 ALA A C 1
ATOM 612 O O . ALA A 1 87 ? -6.399 5.731 -10.414 1.00 97.88 87 ALA A O 1
ATOM 613 N N . ILE A 1 88 ? -4.670 4.335 -10.105 1.00 98.25 88 ILE A N 1
ATOM 614 C CA . ILE A 1 88 ? -3.676 5.389 -9.851 1.00 98.25 88 ILE A CA 1
ATOM 615 C C . ILE A 1 88 ? -3.375 6.163 -11.136 1.00 98.25 88 ILE A C 1
ATOM 617 O O . ILE A 1 88 ? -3.268 7.392 -11.096 1.00 98.25 88 ILE A O 1
ATOM 621 N N . VAL A 1 89 ? -3.272 5.471 -12.276 1.00 98.25 89 VAL A N 1
ATOM 622 C CA . VAL A 1 89 ? -3.090 6.118 -13.585 1.00 98.25 89 VAL A CA 1
ATOM 623 C C . VAL A 1 89 ? -4.256 7.056 -13.883 1.00 98.25 89 VAL A C 1
ATOM 625 O O . VAL A 1 89 ? -4.017 8.183 -14.293 1.00 98.25 89 VAL A O 1
ATOM 628 N N . ALA A 1 90 ? -5.499 6.656 -13.624 1.00 97.56 90 ALA A N 1
ATOM 629 C CA . ALA A 1 90 ? -6.675 7.500 -13.815 1.00 97.56 90 ALA A CA 1
ATOM 630 C C . ALA A 1 90 ? -6.665 8.723 -12.881 1.00 97.56 90 ALA A C 1
ATOM 632 O O . ALA A 1 90 ? -6.969 9.833 -13.309 1.00 97.56 90 ALA A O 1
ATOM 633 N N . ALA A 1 91 ? -6.261 8.543 -11.620 1.00 97.06 91 ALA A N 1
ATOM 634 C CA . ALA A 1 91 ? -6.179 9.629 -10.642 1.00 97.06 91 ALA A CA 1
ATOM 635 C C . ALA A 1 91 ? -5.038 10.625 -10.915 1.00 97.06 91 ALA A C 1
ATOM 637 O O . ALA A 1 91 ? -5.134 11.796 -10.542 1.00 97.06 91 ALA A O 1
ATOM 638 N N . THR A 1 92 ? -3.954 10.157 -11.537 1.00 95.44 92 THR A N 1
ATOM 639 C CA . THR A 1 92 ? -2.750 10.955 -11.803 1.00 95.44 92 THR A CA 1
ATOM 640 C C . THR A 1 92 ? -2.712 11.498 -13.230 1.00 95.44 92 THR A C 1
ATOM 642 O O . THR A 1 92 ? -2.248 12.612 -13.441 1.00 95.44 92 THR A O 1
ATOM 645 N N . THR A 1 93 ? -3.236 10.756 -14.206 1.00 95.00 93 THR A N 1
ATOM 646 C CA . THR A 1 93 ? -2.928 10.790 -15.651 1.00 95.00 93 THR A CA 1
ATOM 647 C C . THR A 1 93 ? -1.507 10.325 -15.984 1.00 95.00 93 THR A C 1
ATOM 649 O O . THR A 1 93 ? -0.573 10.557 -15.218 1.00 95.00 93 THR A O 1
ATOM 652 N N . VAL A 1 94 ? -1.314 9.727 -17.168 1.00 93.62 94 VAL A N 1
ATOM 653 C CA . VAL A 1 94 ? 0.018 9.317 -17.667 1.00 93.62 94 VAL A CA 1
ATOM 654 C C . VAL A 1 94 ? 0.989 10.500 -17.682 1.00 93.62 94 VAL A C 1
ATOM 656 O O . VAL A 1 94 ? 2.128 10.378 -17.246 1.00 93.62 94 VAL A O 1
ATOM 659 N N . ALA A 1 95 ? 0.512 11.673 -18.109 1.00 89.94 95 ALA A N 1
ATOM 660 C CA . ALA A 1 95 ? 1.315 12.886 -18.224 1.00 89.94 95 ALA A CA 1
ATOM 661 C C . ALA A 1 95 ? 1.825 13.427 -16.877 1.00 89.94 95 ALA A C 1
ATOM 663 O O . ALA A 1 95 ? 2.768 14.221 -16.870 1.00 89.94 95 ALA A O 1
ATOM 664 N N . SER A 1 96 ? 1.224 13.018 -15.754 1.00 90.88 96 SER A N 1
ATOM 665 C CA . SER A 1 96 ? 1.639 13.451 -14.413 1.00 90.88 96 SER A CA 1
ATOM 666 C C . SER A 1 96 ? 2.229 12.329 -13.560 1.00 90.88 96 SER A C 1
ATOM 668 O O . SER A 1 96 ? 2.565 12.581 -12.404 1.00 90.88 96 SER A O 1
ATOM 670 N N . LEU A 1 97 ? 2.404 11.121 -14.109 1.00 94.25 97 LEU A N 1
ATOM 671 C CA . LEU A 1 97 ? 3.320 10.144 -13.526 1.00 94.25 97 LEU A CA 1
ATOM 672 C C . LEU A 1 97 ? 4.736 10.700 -13.696 1.00 94.25 97 LEU A C 1
ATOM 674 O O . LEU A 1 97 ? 5.222 10.860 -14.816 1.00 94.25 97 LEU A O 1
ATOM 678 N N . ARG A 1 98 ? 5.382 11.061 -12.585 1.00 94.25 98 ARG A N 1
ATOM 679 C CA . ARG A 1 98 ? 6.725 11.657 -12.593 1.00 94.25 98 ARG A CA 1
ATOM 680 C C . ARG A 1 98 ? 7.704 10.691 -11.927 1.00 94.25 98 ARG A C 1
ATOM 682 O O . ARG A 1 98 ? 7.898 10.791 -10.714 1.00 94.25 98 ARG A O 1
ATOM 689 N N . PRO A 1 99 ? 8.257 9.713 -12.664 1.00 93.56 99 PRO A N 1
ATOM 690 C CA . PRO A 1 99 ? 9.356 8.919 -12.143 1.00 93.56 99 PRO A CA 1
ATOM 691 C C . PRO A 1 99 ? 10.588 9.807 -11.954 1.00 93.56 99 PRO A C 1
ATOM 693 O O . PRO A 1 99 ? 10.816 10.740 -12.728 1.00 93.56 99 PRO A O 1
ATOM 696 N N . THR A 1 100 ? 11.387 9.514 -10.936 1.00 85.25 100 THR A N 1
ATOM 697 C CA . THR A 1 100 ? 12.680 10.172 -10.753 1.00 85.25 100 THR A CA 1
ATOM 698 C C . THR A 1 100 ? 13.636 9.709 -11.842 1.00 85.25 100 THR A C 1
ATOM 700 O O . THR A 1 100 ? 13.771 8.510 -12.094 1.00 85.25 100 THR A O 1
ATOM 703 N N . MET A 1 101 ? 14.271 10.684 -12.491 1.00 79.31 101 MET A N 1
ATOM 704 C CA . MET A 1 101 ? 15.195 10.488 -13.616 1.00 79.31 101 MET A CA 1
ATOM 705 C C . MET A 1 101 ? 16.666 10.485 -13.171 1.00 79.31 101 MET A C 1
ATOM 707 O O . MET A 1 101 ? 17.569 10.396 -14.002 1.00 79.31 101 MET A O 1
ATOM 711 N N . ASP A 1 102 ? 16.901 10.606 -11.866 1.00 69.94 102 ASP A N 1
ATOM 712 C CA . ASP A 1 102 ? 18.227 10.701 -11.269 1.00 69.94 102 ASP A CA 1
ATOM 713 C C . ASP A 1 102 ? 18.756 9.319 -10.853 1.00 69.94 102 ASP A C 1
ATOM 715 O O . ASP A 1 102 ? 18.001 8.402 -10.523 1.00 69.94 102 ASP A O 1
ATOM 719 N N . GLY A 1 103 ? 20.084 9.175 -10.822 1.00 71.44 103 GLY A N 1
ATOM 720 C CA . GLY A 1 103 ? 20.767 7.985 -10.309 1.00 71.44 103 GLY A CA 1
ATOM 721 C C . GLY A 1 103 ? 21.238 6.992 -11.378 1.00 71.44 103 GLY A C 1
ATOM 722 O O . GLY A 1 103 ? 21.455 7.333 -12.540 1.00 71.44 103 GLY A O 1
ATOM 723 N N . LEU A 1 104 ? 21.458 5.741 -10.958 1.00 73.06 104 LEU A N 1
ATOM 724 C CA . LEU A 1 104 ? 22.126 4.702 -11.760 1.00 73.06 104 LEU A CA 1
ATOM 725 C C . LEU A 1 104 ? 21.284 4.183 -12.943 1.00 73.06 104 LEU A C 1
ATOM 727 O O . LEU A 1 104 ? 21.843 3.645 -13.900 1.00 73.06 104 LEU A O 1
ATOM 731 N N . PHE A 1 105 ? 19.958 4.358 -12.900 1.00 77.12 105 PHE A N 1
ATOM 732 C CA . PHE A 1 105 ? 19.015 3.859 -13.911 1.00 77.12 105 PHE A CA 1
ATOM 733 C C . PHE A 1 105 ? 18.704 4.824 -15.061 1.00 77.12 105 PHE A C 1
ATOM 735 O O . PHE A 1 105 ? 17.879 4.503 -15.911 1.00 77.12 105 PHE A O 1
ATOM 742 N N . GLY A 1 106 ? 19.384 5.973 -15.130 1.00 73.06 106 GLY A N 1
ATOM 743 C CA . GLY A 1 106 ? 19.269 6.897 -16.259 1.00 73.06 106 GLY A CA 1
ATOM 744 C C . GLY A 1 106 ? 17.825 7.293 -16.599 1.00 73.06 106 GLY A C 1
ATOM 745 O O . GLY A 1 106 ? 17.005 7.545 -15.720 1.00 73.06 106 GLY A O 1
ATOM 746 N N . THR A 1 107 ? 17.523 7.378 -17.899 1.00 79.44 107 THR A N 1
ATOM 747 C CA . THR A 1 107 ? 16.207 7.791 -18.407 1.00 79.44 107 THR A CA 1
ATOM 748 C C . THR A 1 107 ? 15.159 6.698 -18.212 1.00 79.44 107 THR A C 1
ATOM 750 O O . THR A 1 107 ? 15.338 5.566 -18.655 1.00 79.44 107 THR A O 1
ATOM 753 N N . VAL A 1 108 ? 14.024 7.068 -17.623 1.00 90.81 108 VAL A N 1
ATOM 754 C CA . VAL A 1 108 ? 12.878 6.178 -17.419 1.00 90.81 108 VAL A CA 1
ATOM 755 C C . VAL A 1 108 ? 11.978 6.184 -18.644 1.00 90.81 108 VAL A C 1
ATOM 757 O O . VAL A 1 108 ? 11.564 7.243 -19.117 1.00 90.81 108 VAL A O 1
ATOM 760 N N . GLN A 1 109 ? 11.634 4.999 -19.138 1.00 93.44 109 GLN A N 1
ATOM 761 C CA . GLN A 1 109 ? 10.607 4.851 -20.162 1.00 93.44 109 GLN A CA 1
ATOM 762 C C . GLN A 1 109 ? 9.237 4.753 -19.496 1.00 93.44 109 GLN A C 1
ATOM 764 O O . GLN A 1 109 ? 9.000 3.857 -18.689 1.00 93.44 109 GLN A O 1
ATOM 769 N N . VAL A 1 110 ? 8.329 5.661 -19.850 1.00 95.56 110 VAL A N 1
ATOM 770 C CA . VAL A 1 110 ? 6.918 5.597 -19.452 1.00 95.56 110 VAL A CA 1
ATOM 771 C C . VAL A 1 110 ? 6.133 5.027 -20.627 1.00 95.56 110 VAL A C 1
ATOM 773 O O . VAL A 1 110 ? 6.074 5.638 -21.693 1.00 95.56 110 VAL A O 1
ATOM 776 N N . GLY A 1 111 ? 5.578 3.830 -20.451 1.00 96.00 111 GLY A N 1
ATOM 777 C CA . GLY A 1 111 ? 4.783 3.159 -21.473 1.00 96.00 111 GLY A CA 1
ATOM 778 C C . GLY A 1 111 ? 3.424 3.821 -21.710 1.00 96.00 111 GLY A C 1
ATOM 779 O O . GLY A 1 111 ? 2.960 4.656 -20.933 1.00 96.00 111 GLY A O 1
ATOM 780 N N . SER A 1 112 ? 2.760 3.402 -22.786 1.00 96.88 112 SER A N 1
ATOM 781 C CA . SER A 1 112 ? 1.336 3.700 -22.985 1.00 96.88 112 SER A CA 1
ATOM 782 C C . SER A 1 112 ? 0.471 2.846 -22.048 1.00 96.88 112 SER A C 1
ATOM 784 O O . SER A 1 112 ? 0.915 1.761 -21.658 1.00 96.88 112 SER A O 1
ATOM 786 N N . PRO A 1 113 ? -0.747 3.299 -21.692 1.00 97.56 113 PRO A N 1
ATOM 787 C CA . PRO A 1 113 ? -1.698 2.469 -20.964 1.00 97.56 113 PRO A CA 1
ATOM 788 C C . PRO A 1 113 ? -1.986 1.154 -21.699 1.00 97.56 113 PRO A C 1
ATOM 790 O O . PRO A 1 113 ? -2.166 1.156 -22.918 1.00 97.56 113 PRO A O 1
ATOM 793 N N . ASP A 1 114 ? -2.039 0.047 -20.961 1.00 97.62 114 ASP A N 1
ATOM 794 C CA . ASP A 1 114 ? -2.506 -1.240 -21.479 1.00 97.62 114 ASP A CA 1
ATOM 795 C C . ASP A 1 114 ? -4.042 -1.263 -21.636 1.00 97.62 114 ASP A C 1
ATOM 797 O O . ASP A 1 114 ? -4.736 -0.288 -21.340 1.00 97.62 114 ASP A O 1
ATOM 801 N N . ALA A 1 115 ? -4.598 -2.393 -22.085 1.00 97.44 115 ALA A N 1
ATOM 802 C CA . ALA A 1 115 ? -6.046 -2.559 -22.257 1.00 97.44 115 ALA A CA 1
ATOM 803 C C . ALA A 1 115 ? -6.856 -2.388 -20.954 1.00 97.44 115 ALA A C 1
ATOM 805 O O . ALA A 1 115 ? -8.047 -2.088 -21.008 1.00 97.44 115 ALA A O 1
ATOM 806 N N . ASN A 1 116 ? -6.218 -2.554 -19.793 1.00 97.00 116 ASN A N 1
ATOM 807 C CA . ASN A 1 116 ? -6.822 -2.365 -18.476 1.00 97.00 116 ASN A CA 1
ATOM 808 C C . ASN A 1 116 ? -6.566 -0.955 -17.914 1.00 97.00 116 ASN A C 1
ATOM 810 O O . ASN A 1 116 ? -7.054 -0.636 -16.832 1.00 97.00 116 ASN A O 1
ATOM 814 N N . GLY A 1 117 ? -5.809 -0.111 -18.622 1.00 97.75 117 GLY A N 1
ATOM 815 C CA . GLY A 1 117 ? -5.424 1.235 -18.205 1.00 97.75 117 GLY A CA 1
ATOM 816 C C . GLY A 1 117 ? -4.187 1.303 -17.302 1.00 97.75 117 GLY A C 1
ATOM 817 O O . GLY A 1 117 ? -3.874 2.385 -16.802 1.00 97.75 117 GLY A O 1
ATOM 818 N N . ASN A 1 118 ? -3.477 0.194 -17.067 1.00 98.19 118 ASN A N 1
ATOM 819 C CA . ASN A 1 118 ? -2.232 0.213 -16.296 1.00 98.19 118 ASN A CA 1
ATOM 820 C C . ASN A 1 118 ? -1.093 0.804 -17.127 1.00 98.19 118 ASN A C 1
ATOM 822 O O . ASN A 1 118 ? -1.065 0.655 -18.345 1.00 98.19 118 ASN A O 1
ATOM 826 N N . VAL A 1 119 ? -0.106 1.410 -16.471 1.00 98.44 119 VAL A N 1
ATOM 827 C CA . VAL A 1 119 ? 1.081 1.962 -17.144 1.00 98.44 119 VAL A CA 1
ATOM 828 C C . VAL A 1 119 ? 2.331 1.296 -16.605 1.00 98.44 119 VAL A C 1
ATOM 830 O O . VAL A 1 119 ? 2.572 1.306 -15.399 1.00 98.44 119 VAL A O 1
ATOM 833 N N . LYS A 1 120 ? 3.156 0.761 -17.505 1.00 98.06 120 LYS A N 1
ATOM 834 C CA . LYS A 1 120 ? 4.471 0.218 -17.165 1.00 98.06 120 LYS A CA 1
ATOM 835 C C . LYS A 1 120 ? 5.539 1.303 -17.256 1.00 98.06 120 LYS A C 1
ATOM 837 O O . LYS A 1 120 ? 5.656 1.976 -18.279 1.00 98.06 120 LYS A O 1
ATOM 842 N N . LEU A 1 121 ? 6.331 1.445 -16.202 1.00 97.12 121 LEU A N 1
ATOM 843 C CA . LEU A 1 121 ? 7.525 2.279 -16.160 1.00 97.12 121 LEU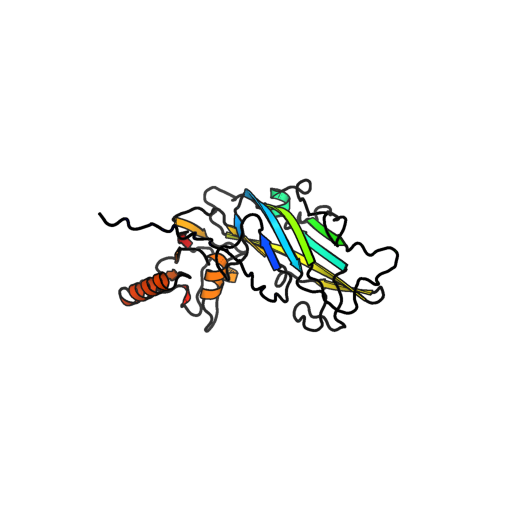 A CA 1
ATOM 844 C C . LEU A 1 121 ? 8.753 1.377 -16.155 1.00 97.12 121 LEU A C 1
ATOM 846 O O . LEU A 1 121 ? 8.764 0.382 -15.432 1.00 97.12 121 LEU A O 1
ATOM 850 N N . SER A 1 122 ? 9.771 1.711 -16.945 1.00 95.62 122 SER A N 1
ATOM 851 C CA . SER A 1 122 ? 11.010 0.938 -17.025 1.00 95.62 122 SER A CA 1
ATOM 852 C C . SER A 1 122 ? 12.234 1.802 -16.755 1.00 95.62 122 SER A C 1
ATOM 854 O O . SER A 1 122 ? 12.495 2.781 -17.454 1.00 95.62 122 SER A O 1
ATOM 856 N N . TRP A 1 123 ? 12.993 1.391 -15.747 1.00 93.31 123 TRP A N 1
ATOM 857 C CA . TRP A 1 123 ? 14.289 1.924 -15.354 1.00 93.31 123 TRP A CA 1
ATOM 858 C C . TRP A 1 123 ? 15.357 0.963 -15.860 1.00 93.31 123 TRP A C 1
ATOM 860 O O . TRP A 1 123 ? 15.368 -0.195 -15.448 1.00 93.31 123 TRP A O 1
ATOM 870 N N . THR A 1 124 ? 16.254 1.415 -16.735 1.00 89.69 124 THR A N 1
ATOM 871 C CA . THR A 1 124 ? 17.353 0.584 -17.257 1.00 89.69 124 THR A CA 1
ATOM 872 C C . THR A 1 124 ? 18.683 1.215 -16.889 1.00 89.69 124 THR A C 1
ATOM 874 O O . THR A 1 124 ? 18.962 2.351 -17.261 1.00 89.69 124 THR A O 1
ATOM 877 N N . ARG A 1 125 ? 19.520 0.476 -16.160 1.00 83.94 125 ARG A N 1
ATOM 878 C CA . ARG A 1 125 ? 20.835 0.928 -15.706 1.00 83.94 125 ARG A CA 1
ATOM 879 C C . ARG A 1 125 ? 21.645 1.477 -16.875 1.00 83.94 125 ARG A C 1
ATOM 881 O O . ARG A 1 125 ? 21.774 0.830 -17.913 1.00 83.94 125 ARG A O 1
ATOM 888 N N . LYS A 1 126 ? 22.225 2.667 -16.696 1.00 73.38 126 LYS A N 1
ATOM 889 C CA . LYS A 1 126 ? 23.153 3.242 -17.674 1.00 73.38 126 LYS A CA 1
ATOM 890 C C . LYS A 1 126 ? 24.478 2.487 -17.580 1.00 73.38 126 LYS A C 1
ATOM 892 O O . LYS A 1 126 ? 25.367 2.864 -16.820 1.00 73.38 126 LYS A O 1
ATOM 897 N N . LEU A 1 127 ? 24.593 1.394 -18.324 1.00 67.56 127 LEU A N 1
ATOM 898 C CA . LEU A 1 127 ? 25.855 0.679 -18.486 1.00 67.56 127 LEU A CA 1
ATOM 899 C C . LEU A 1 127 ? 26.765 1.545 -19.375 1.00 67.56 127 LEU A C 1
ATOM 901 O O . LEU A 1 127 ? 26.342 2.015 -20.432 1.00 67.56 127 LEU A O 1
ATOM 905 N N . SER A 1 128 ? 27.975 1.867 -18.913 1.00 56.72 128 SER A N 1
ATOM 906 C CA . SER A 1 128 ? 28.903 2.701 -19.684 1.00 56.72 128 SER A CA 1
ATOM 907 C C . SER A 1 128 ? 29.405 1.954 -20.928 1.00 56.72 128 SER A C 1
ATOM 909 O O . SER A 1 128 ? 29.439 0.728 -20.969 1.00 56.72 128 SER A O 1
ATOM 911 N N . ALA A 1 129 ? 29.830 2.702 -21.952 1.00 49.06 129 ALA A N 1
ATOM 912 C CA . ALA A 1 129 ? 30.329 2.155 -23.220 1.00 49.06 129 ALA A CA 1
ATOM 913 C C . ALA A 1 129 ? 31.609 1.297 -23.087 1.00 49.06 129 ALA A C 1
ATOM 915 O O . ALA A 1 129 ? 31.962 0.591 -24.024 1.00 49.06 129 ALA A O 1
ATOM 916 N N . ILE A 1 130 ? 32.276 1.311 -21.922 1.00 48.19 130 ILE A N 1
ATOM 917 C CA . ILE A 1 130 ? 33.418 0.432 -21.583 1.00 48.19 130 ILE A CA 1
ATOM 918 C C . ILE A 1 130 ? 32.923 -0.889 -20.954 1.00 48.19 130 ILE A C 1
ATOM 920 O O . ILE A 1 130 ? 33.627 -1.577 -20.222 1.00 48.19 130 ILE A O 1
ATOM 924 N N . GLY A 1 131 ? 31.687 -1.261 -21.275 1.00 45.50 131 GLY A N 1
ATOM 925 C CA . GLY A 1 131 ? 31.157 -2.589 -21.056 1.00 45.50 131 GLY A CA 1
ATOM 926 C C . GLY A 1 131 ? 30.464 -2.774 -19.717 1.00 45.50 131 GLY A C 1
ATOM 927 O O . GLY A 1 131 ? 30.597 -2.016 -18.759 1.00 45.50 131 GLY A O 1
ATOM 928 N N . GLU A 1 132 ? 29.734 -3.875 -19.681 1.00 50.62 132 GLU A N 1
ATOM 929 C CA . GLU A 1 132 ? 28.989 -4.458 -18.571 1.00 50.62 132 GLU A CA 1
ATOM 930 C C . GLU A 1 132 ? 29.848 -4.740 -17.310 1.00 50.62 132 GLU A C 1
ATOM 932 O O . GLU A 1 132 ? 29.351 -5.326 -16.360 1.00 50.62 132 GLU A O 1
ATOM 937 N N . ALA A 1 133 ? 31.107 -4.281 -17.247 1.00 46.25 133 ALA A N 1
ATOM 938 C CA . ALA A 1 133 ? 32.078 -4.498 -16.170 1.00 46.25 133 ALA A CA 1
ATOM 939 C C . ALA A 1 133 ? 31.678 -3.906 -14.801 1.00 46.25 133 ALA A C 1
ATOM 941 O O . ALA A 1 133 ? 32.301 -4.224 -13.792 1.00 46.25 133 ALA A O 1
ATOM 942 N N . ASN A 1 134 ? 30.639 -3.064 -14.753 1.00 46.91 134 ASN A N 1
ATOM 943 C CA . ASN A 1 134 ? 30.055 -2.560 -13.505 1.00 46.91 134 ASN A CA 1
ATOM 944 C C . ASN A 1 134 ? 28.808 -3.333 -13.049 1.00 46.91 134 ASN A C 1
ATOM 946 O O . ASN A 1 134 ? 28.329 -3.066 -11.946 1.00 46.91 134 ASN A O 1
ATOM 950 N N . ALA A 1 135 ? 28.249 -4.227 -13.876 1.00 54.69 135 ALA A N 1
ATOM 951 C CA . ALA A 1 135 ? 27.355 -5.268 -13.383 1.00 54.69 135 ALA A CA 1
ATOM 952 C C . ALA A 1 135 ? 28.273 -6.319 -12.764 1.00 54.69 135 ALA A C 1
ATOM 954 O O . ALA A 1 135 ? 28.891 -7.124 -13.464 1.00 54.69 135 ALA A O 1
ATOM 955 N N . THR A 1 136 ? 28.489 -6.212 -11.459 1.00 54.06 136 THR A N 1
ATOM 956 C CA . THR A 1 136 ? 29.431 -7.102 -10.796 1.00 54.06 136 THR A CA 1
ATOM 957 C C . THR A 1 136 ? 28.857 -8.516 -10.785 1.00 54.06 136 THR A C 1
ATOM 959 O O . THR A 1 136 ? 27.652 -8.717 -10.649 1.00 54.06 136 THR A O 1
ATOM 962 N N . THR A 1 137 ? 29.721 -9.530 -10.860 1.00 60.88 137 THR A N 1
ATOM 963 C CA . THR A 1 137 ? 29.357 -10.941 -10.606 1.00 60.88 137 THR A CA 1
ATOM 964 C C . THR A 1 137 ? 29.044 -11.207 -9.124 1.00 60.88 137 THR A C 1
ATOM 966 O O . THR A 1 137 ? 29.094 -12.344 -8.660 1.00 60.88 137 THR A O 1
ATOM 969 N N . SER A 1 138 ? 28.824 -10.142 -8.359 1.00 63.38 138 SER A N 1
ATOM 970 C CA . SER A 1 138 ? 28.500 -10.135 -6.946 1.00 63.38 138 SER A CA 1
ATOM 971 C C . SER A 1 138 ? 27.435 -9.078 -6.726 1.00 63.38 138 SER A C 1
ATOM 973 O O . SER A 1 138 ? 27.620 -7.928 -7.115 1.00 63.38 138 SER A O 1
ATOM 975 N N . ASP A 1 139 ? 26.360 -9.462 -6.069 1.00 68.81 139 ASP A N 1
ATOM 976 C CA . ASP A 1 139 ? 25.307 -8.561 -5.643 1.00 68.81 139 ASP A CA 1
ATOM 977 C C . ASP A 1 139 ? 25.761 -7.746 -4.427 1.00 68.81 139 ASP A C 1
ATOM 979 O O . ASP A 1 139 ? 25.927 -8.286 -3.330 1.00 68.81 139 ASP A O 1
ATOM 983 N N . ASN A 1 140 ? 26.056 -6.464 -4.635 1.00 71.69 140 ASN A N 1
ATOM 984 C CA . ASN A 1 140 ? 26.560 -5.588 -3.575 1.00 71.69 140 ASN A CA 1
ATOM 985 C C . ASN A 1 140 ? 25.922 -4.193 -3.570 1.00 71.69 140 ASN A C 1
ATOM 987 O O . ASN A 1 140 ? 26.405 -3.302 -2.864 1.00 71.69 140 ASN A O 1
ATOM 991 N N . GLN A 1 141 ? 24.851 -3.990 -4.342 1.00 76.69 141 GLN A N 1
ATOM 992 C CA . GLN A 1 141 ? 24.232 -2.679 -4.516 1.00 76.69 141 GLN A CA 1
ATOM 993 C C . GLN A 1 141 ? 22.777 -2.678 -4.058 1.00 76.69 141 GLN A C 1
ATOM 995 O O . GLN A 1 141 ? 21.975 -3.526 -4.434 1.00 76.69 141 GLN A O 1
ATOM 1000 N N . LEU A 1 142 ? 22.431 -1.636 -3.304 1.00 83.06 142 LEU A N 1
ATOM 1001 C CA . LEU A 1 142 ? 21.053 -1.247 -3.043 1.00 83.06 142 LEU A CA 1
ATOM 1002 C C . LEU A 1 142 ? 20.593 -0.314 -4.160 1.00 83.06 142 LEU A C 1
ATOM 1004 O O . LEU A 1 142 ? 21.212 0.729 -4.396 1.00 83.06 142 LEU A O 1
ATOM 1008 N N . TYR A 1 143 ? 19.459 -0.629 -4.775 1.00 85.94 143 TYR A N 1
ATOM 1009 C CA . TYR A 1 143 ? 18.870 0.220 -5.800 1.00 85.94 143 TYR A CA 1
ATOM 1010 C C . TYR A 1 143 ? 17.596 0.896 -5.300 1.00 85.94 143 TYR A C 1
ATOM 1012 O O . TYR A 1 143 ? 16.816 0.346 -4.521 1.00 85.94 143 TYR A O 1
ATOM 1020 N N . LYS A 1 144 ? 17.395 2.131 -5.755 1.00 89.94 144 LYS A N 1
ATOM 1021 C CA . LYS A 1 144 ? 16.284 2.993 -5.364 1.00 89.94 144 LYS A CA 1
ATOM 1022 C C . LYS A 1 144 ? 15.691 3.634 -6.601 1.00 89.94 144 LYS A C 1
ATOM 1024 O O . LYS A 1 144 ? 16.416 4.270 -7.363 1.00 89.94 144 LYS A O 1
ATOM 1029 N N . ILE A 1 145 ? 14.385 3.488 -6.771 1.00 92.00 145 ILE A N 1
ATOM 1030 C CA . ILE A 1 145 ? 13.619 4.187 -7.803 1.00 92.00 145 ILE A CA 1
ATOM 1031 C C . ILE A 1 145 ? 12.417 4.846 -7.141 1.00 92.00 145 ILE A C 1
ATOM 1033 O O . ILE A 1 145 ? 11.794 4.250 -6.261 1.00 92.00 145 ILE A O 1
ATOM 1037 N N . SER A 1 146 ? 12.085 6.072 -7.531 1.00 94.19 146 SER A N 1
ATOM 1038 C CA . SER A 1 146 ? 10.896 6.744 -7.010 1.00 94.19 146 SER A CA 1
ATOM 1039 C C . SER A 1 146 ? 9.975 7.239 -8.112 1.00 94.19 146 SER A C 1
ATOM 1041 O O . SER A 1 146 ? 10.369 7.426 -9.266 1.00 94.19 146 SER A O 1
ATOM 1043 N N . LEU A 1 147 ? 8.706 7.383 -7.748 1.00 95.56 147 LEU A N 1
ATOM 1044 C CA . LEU A 1 147 ? 7.627 7.834 -8.605 1.00 95.56 147 LEU A CA 1
ATOM 1045 C C . LEU A 1 147 ? 6.726 8.758 -7.798 1.00 95.56 147 LEU A C 1
ATOM 1047 O O . LEU A 1 147 ? 6.163 8.362 -6.775 1.00 95.56 147 LEU A O 1
ATOM 1051 N N . ARG A 1 148 ? 6.535 9.980 -8.292 1.00 97.19 148 ARG A N 1
ATOM 1052 C CA . ARG A 1 148 ? 5.476 10.857 -7.805 1.00 97.19 148 ARG A CA 1
ATOM 1053 C C . ARG A 1 148 ? 4.182 10.579 -8.563 1.00 97.19 148 ARG A C 1
ATOM 1055 O O . ARG A 1 148 ? 4.157 10.551 -9.795 1.00 97.19 148 ARG A O 1
ATOM 1062 N N . LEU A 1 149 ? 3.115 10.388 -7.797 1.00 97.94 149 LEU A N 1
ATOM 1063 C CA . LEU A 1 149 ? 1.776 10.046 -8.266 1.00 97.94 149 LEU A CA 1
ATOM 1064 C C . LEU A 1 149 ? 0.711 10.652 -7.348 1.00 97.94 149 LEU A C 1
ATOM 1066 O O . LEU A 1 149 ? 1.031 11.227 -6.306 1.00 97.94 149 LEU A O 1
ATOM 1070 N N . LYS A 1 150 ? -0.558 10.503 -7.717 1.00 98.19 150 LYS A N 1
ATOM 1071 C CA . LYS A 1 150 ? -1.713 10.831 -6.883 1.00 98.19 150 LYS A CA 1
ATOM 1072 C C . LYS A 1 150 ? -2.539 9.577 -6.619 1.00 98.19 150 LYS A C 1
ATOM 1074 O O . LYS A 1 150 ? -2.895 8.856 -7.551 1.00 98.19 150 LYS A O 1
ATOM 1079 N N . PHE A 1 151 ? -2.870 9.325 -5.355 1.00 98.25 151 PHE A N 1
ATOM 1080 C CA . PHE A 1 151 ? -3.781 8.233 -5.019 1.00 98.25 151 PHE A CA 1
ATOM 1081 C C . PHE A 1 151 ? -5.229 8.591 -5.388 1.00 98.25 151 PHE A C 1
ATOM 1083 O O . PHE A 1 151 ? -5.618 9.759 -5.261 1.00 98.25 151 PHE A O 1
ATOM 1090 N N . PRO A 1 152 ? -6.051 7.610 -5.810 1.00 98.19 152 PRO A N 1
ATOM 1091 C CA . PRO A 1 152 ? -7.449 7.847 -6.154 1.00 98.19 152 PRO A CA 1
ATOM 1092 C C . PRO A 1 152 ? -8.219 8.512 -5.020 1.00 98.19 152 PRO A C 1
ATOM 1094 O O . PRO A 1 152 ? -7.959 8.257 -3.844 1.00 98.19 152 PRO A O 1
ATOM 1097 N N . ALA A 1 153 ? -9.166 9.375 -5.378 1.00 98.00 153 ALA A N 1
ATOM 1098 C CA . ALA A 1 153 ? -10.132 9.889 -4.420 1.00 98.00 153 ALA A CA 1
ATOM 1099 C C . ALA A 1 153 ? -11.081 8.771 -3.961 1.00 98.00 153 ALA A C 1
ATOM 1101 O O . ALA A 1 153 ? -11.244 7.747 -4.631 1.00 98.00 153 ALA A O 1
ATOM 1102 N N . VAL A 1 154 ? -11.718 8.980 -2.811 1.00 97.56 154 VAL A N 1
ATOM 1103 C CA . VAL A 1 154 ? -12.840 8.144 -2.376 1.00 97.56 154 VAL A CA 1
ATOM 1104 C C . VAL A 1 154 ? -13.994 8.260 -3.373 1.00 97.56 154 VAL A C 1
ATOM 1106 O O . VAL A 1 154 ? -14.215 9.327 -3.949 1.00 97.56 154 VAL A O 1
ATOM 1109 N N . ALA A 1 155 ? -14.728 7.168 -3.597 1.00 95.50 155 ALA A N 1
ATOM 1110 C CA . ALA A 1 155 ? -15.801 7.151 -4.598 1.00 95.50 155 ALA A CA 1
ATOM 1111 C C . ALA A 1 155 ? -17.022 7.987 -4.172 1.00 95.50 155 ALA A C 1
ATOM 1113 O O . ALA A 1 155 ? -17.803 8.435 -5.007 1.00 95.50 155 ALA A O 1
ATOM 1114 N N . SER A 1 156 ? -17.198 8.186 -2.864 1.00 96.81 156 SER A N 1
ATOM 1115 C CA . SER A 1 156 ? -18.266 8.995 -2.275 1.00 96.81 156 SER A CA 1
ATOM 1116 C C . SER A 1 156 ? -17.859 9.486 -0.883 1.00 96.81 156 SER A C 1
ATOM 1118 O O . SER A 1 156 ? -16.898 8.987 -0.301 1.00 96.81 156 SER A O 1
ATOM 1120 N N . ALA A 1 157 ? -18.628 10.411 -0.305 1.00 95.50 157 ALA A N 1
ATOM 1121 C CA . ALA A 1 157 ? -18.418 10.881 1.069 1.00 95.50 157 ALA A CA 1
ATOM 1122 C C . ALA A 1 157 ? -18.603 9.784 2.142 1.00 95.50 157 ALA A C 1
ATOM 1124 O O . ALA A 1 157 ? -18.219 9.975 3.294 1.00 95.50 157 ALA A O 1
ATOM 1125 N N . THR A 1 158 ? -19.199 8.646 1.778 1.00 95.94 158 THR A N 1
ATOM 1126 C CA . THR A 1 158 ? -19.425 7.490 2.657 1.00 95.94 158 THR A CA 1
ATOM 1127 C C . THR A 1 158 ? -18.518 6.303 2.333 1.00 95.94 158 THR A C 1
ATOM 1129 O O . THR A 1 158 ? -18.668 5.242 2.936 1.00 95.94 158 THR A O 1
ATOM 1132 N N . ASP A 1 159 ? -17.596 6.452 1.378 1.00 97.31 159 ASP A N 1
ATOM 1133 C CA . ASP A 1 159 ? -16.578 5.445 1.087 1.00 97.31 159 ASP A CA 1
ATOM 1134 C C . ASP A 1 159 ? -15.458 5.546 2.134 1.00 97.31 159 ASP A C 1
ATOM 1136 O O . ASP A 1 159 ? -14.536 6.354 2.030 1.00 97.31 159 ASP A O 1
ATOM 1140 N N . PHE A 1 160 ? -15.578 4.714 3.168 1.00 97.94 160 PHE A N 1
ATOM 1141 C CA . PHE A 1 160 ? -14.592 4.566 4.237 1.00 97.94 160 PHE A CA 1
ATOM 1142 C C . PHE A 1 160 ? -13.642 3.389 3.984 1.00 97.94 160 PHE A C 1
ATOM 1144 O O . PHE A 1 160 ? -13.021 2.893 4.928 1.00 97.94 160 PHE A O 1
ATOM 1151 N N . SER A 1 161 ? -13.566 2.873 2.757 1.00 98.06 161 SER A N 1
ATOM 1152 C CA . SER A 1 161 ? -12.765 1.684 2.478 1.00 98.06 161 SER A CA 1
ATOM 1153 C C . SER A 1 161 ? -11.273 2.001 2.462 1.00 98.06 161 SER A C 1
ATOM 1155 O O . SER A 1 161 ? -10.816 2.938 1.803 1.00 98.06 161 SER A O 1
ATOM 1157 N N . ILE A 1 162 ? -10.502 1.206 3.201 1.00 98.50 162 ILE A N 1
ATOM 1158 C CA . ILE A 1 162 ? -9.052 1.149 3.039 1.00 98.50 162 ILE A CA 1
ATOM 1159 C C . ILE A 1 162 ? -8.782 0.327 1.780 1.00 98.50 162 ILE A C 1
ATOM 1161 O O . ILE A 1 162 ? -9.322 -0.768 1.630 1.00 98.50 162 ILE A O 1
ATOM 1165 N N . LYS A 1 163 ? -7.946 0.853 0.887 1.00 98.12 163 LYS A N 1
ATOM 1166 C CA . LYS A 1 163 ? -7.609 0.216 -0.394 1.00 98.12 163 LYS A CA 1
ATOM 1167 C C . LYS A 1 163 ? -6.145 -0.189 -0.400 1.00 98.12 163 LYS A C 1
ATOM 1169 O O . LYS A 1 163 ? -5.326 0.459 0.243 1.00 98.12 163 LYS A O 1
ATOM 1174 N N . LYS A 1 164 ? -5.785 -1.223 -1.148 1.00 97.56 164 LYS A N 1
ATOM 1175 C CA . LYS A 1 164 ? -4.399 -1.650 -1.346 1.00 97.56 164 LYS A CA 1
ATOM 1176 C C . LYS A 1 164 ? -4.085 -1.654 -2.833 1.00 97.56 164 LYS A C 1
ATOM 1178 O O . LYS A 1 164 ? -4.719 -2.365 -3.609 1.00 97.56 164 LYS A O 1
ATOM 1183 N N . TYR A 1 165 ? -3.095 -0.861 -3.227 1.00 97.75 165 TYR A N 1
ATOM 1184 C CA . TYR A 1 165 ? -2.644 -0.780 -4.614 1.00 97.75 165 TYR A CA 1
ATOM 1185 C C . TYR A 1 165 ? -1.329 -1.529 -4.774 1.00 97.75 165 TYR A C 1
ATOM 1187 O O . TYR A 1 165 ? -0.327 -1.187 -4.147 1.00 97.75 165 TYR A O 1
ATOM 1195 N N . GLN A 1 166 ? -1.363 -2.560 -5.610 1.00 97.06 166 GLN A N 1
ATOM 1196 C CA . GLN A 1 166 ? -0.245 -3.447 -5.897 1.00 97.06 166 GLN A CA 1
ATOM 1197 C C . GLN A 1 166 ? 0.560 -2.922 -7.088 1.00 97.06 166 GLN A C 1
ATOM 1199 O O . GLN A 1 166 ? 0.008 -2.759 -8.170 1.00 97.06 166 GLN A O 1
ATOM 1204 N N . PHE A 1 167 ? 1.858 -2.694 -6.922 1.00 97.88 167 PHE A N 1
ATOM 1205 C CA . PHE A 1 167 ? 2.747 -2.250 -7.997 1.00 97.88 167 PHE A CA 1
ATOM 1206 C C . PHE A 1 167 ? 3.502 -3.456 -8.549 1.00 97.88 167 PHE A C 1
ATOM 1208 O O . PHE A 1 167 ? 4.542 -3.830 -8.007 1.00 97.88 167 PHE A O 1
ATOM 1215 N N . LEU A 1 168 ? 2.956 -4.106 -9.584 1.00 97.81 168 LEU A N 1
ATOM 1216 C CA . LEU A 1 168 ? 3.572 -5.320 -10.134 1.00 97.81 168 LEU A CA 1
ATOM 1217 C C . LEU A 1 168 ? 4.977 -5.005 -10.623 1.00 97.81 168 LEU A C 1
ATOM 1219 O O . LEU A 1 168 ? 5.156 -4.082 -11.421 1.00 97.81 168 LEU A O 1
ATOM 1223 N N . THR A 1 169 ? 5.954 -5.745 -10.116 1.00 97.25 169 THR A N 1
ATOM 1224 C CA . THR A 1 169 ? 7.363 -5.448 -10.337 1.00 97.25 169 THR A CA 1
ATOM 1225 C C . THR A 1 169 ? 8.056 -6.611 -11.022 1.00 97.25 169 THR A C 1
ATOM 1227 O O . THR A 1 169 ? 7.921 -7.762 -10.613 1.00 97.25 169 THR A O 1
ATOM 1230 N N . VAL A 1 170 ? 8.834 -6.286 -12.048 1.00 96.44 170 VAL A N 1
ATOM 1231 C CA . VAL A 1 170 ? 9.753 -7.208 -12.708 1.00 96.44 170 VAL A CA 1
ATOM 1232 C C . VAL A 1 170 ? 11.161 -6.668 -12.527 1.00 96.44 170 VAL A C 1
ATOM 1234 O O . VAL A 1 170 ? 11.436 -5.498 -12.799 1.00 96.44 170 VAL A O 1
ATOM 1237 N N . GLN A 1 171 ? 12.053 -7.526 -12.059 1.00 94.25 171 GLN A N 1
ATOM 1238 C CA . GLN A 1 171 ? 13.470 -7.243 -11.913 1.00 94.25 171 GLN A CA 1
ATOM 1239 C C . GLN A 1 171 ? 14.237 -8.049 -12.948 1.00 94.25 171 GLN A C 1
ATOM 1241 O O . GLN A 1 171 ? 14.019 -9.242 -13.107 1.00 94.25 171 GLN A O 1
ATOM 1246 N N . THR A 1 172 ? 15.128 -7.396 -13.677 1.00 92.62 172 THR A N 1
ATOM 1247 C CA . THR A 1 172 ? 16.042 -8.060 -14.602 1.00 92.62 172 THR A CA 1
ATOM 1248 C C . THR A 1 172 ? 17.460 -7.895 -14.091 1.00 92.62 172 THR A C 1
ATOM 1250 O O . THR A 1 172 ? 17.898 -6.777 -13.802 1.00 92.62 172 THR A O 1
ATOM 1253 N N . CYS A 1 173 ? 18.169 -9.011 -14.006 1.00 89.25 173 CYS A N 1
ATOM 1254 C CA . CYS A 1 173 ? 19.601 -9.064 -13.758 1.00 89.25 173 CYS A CA 1
ATOM 1255 C C . CYS A 1 173 ? 20.301 -9.600 -14.998 1.00 89.25 173 CYS A C 1
ATOM 1257 O O . CYS A 1 173 ? 19.668 -10.231 -15.843 1.00 89.25 173 CYS A O 1
ATOM 1259 N N . LYS A 1 174 ? 21.604 -9.362 -15.124 1.00 83.81 174 LYS A N 1
ATOM 1260 C CA . LYS A 1 174 ? 22.347 -9.781 -16.315 1.00 83.81 174 LYS A CA 1
ATOM 1261 C C . LYS A 1 174 ? 23.646 -10.477 -15.954 1.00 83.81 174 LYS A C 1
ATOM 1263 O O . LYS A 1 174 ? 24.352 -10.034 -15.053 1.00 83.81 174 LYS A O 1
ATOM 1268 N N . SER A 1 175 ? 23.979 -11.539 -16.682 1.00 79.44 175 SER A N 1
ATOM 1269 C CA . SER A 1 175 ? 25.287 -12.199 -16.619 1.00 79.44 175 SER A CA 1
ATOM 1270 C C . SER A 1 175 ? 25.752 -12.562 -18.017 1.00 79.44 175 SER A C 1
ATOM 1272 O O . SER A 1 175 ? 25.017 -13.227 -18.743 1.00 79.44 175 SER A O 1
ATOM 1274 N N . ASN A 1 176 ? 26.964 -12.151 -18.397 1.00 76.06 176 ASN A N 1
ATOM 1275 C CA . ASN A 1 176 ? 27.570 -12.488 -19.691 1.00 76.06 176 ASN A CA 1
ATOM 1276 C C . ASN A 1 176 ? 26.633 -12.216 -20.886 1.00 76.06 176 ASN A C 1
ATOM 1278 O O . ASN A 1 176 ? 26.462 -13.064 -21.760 1.00 76.06 176 ASN A O 1
ATOM 1282 N N . GLY A 1 177 ? 25.965 -11.060 -20.891 1.00 75.69 177 GLY A N 1
ATOM 1283 C CA . GLY A 1 177 ? 25.006 -10.699 -21.934 1.00 75.69 177 GLY A CA 1
ATOM 1284 C C . GLY A 1 177 ? 23.631 -11.386 -21.863 1.00 75.69 177 GLY A C 1
ATOM 1285 O O . GLY A 1 177 ? 22.764 -11.021 -22.654 1.00 75.69 177 GLY A O 1
ATOM 1286 N N . VAL A 1 178 ? 23.393 -12.310 -20.925 1.00 83.44 178 VAL A N 1
ATOM 1287 C CA . VAL A 1 178 ? 22.111 -13.016 -20.745 1.00 83.44 178 VAL A CA 1
ATOM 1288 C C . VAL A 1 178 ? 21.272 -12.352 -19.656 1.00 83.44 178 VAL A C 1
ATOM 1290 O O . VAL A 1 178 ? 21.747 -12.175 -18.533 1.00 83.44 178 VAL A O 1
ATOM 1293 N N . ASP A 1 179 ? 20.022 -12.025 -19.988 1.00 89.00 179 ASP A N 1
ATOM 1294 C CA . ASP A 1 179 ? 19.042 -11.478 -19.049 1.00 89.00 179 ASP A CA 1
ATOM 1295 C C . ASP A 1 179 ? 18.369 -12.595 -18.236 1.00 89.00 179 ASP A C 1
ATOM 1297 O O . ASP A 1 179 ? 17.878 -13.585 -18.779 1.00 89.00 179 ASP A O 1
ATOM 1301 N N . TYR A 1 180 ? 18.295 -12.387 -16.926 1.00 88.81 180 TYR A N 1
ATOM 1302 C CA . TYR A 1 180 ? 17.539 -13.190 -15.974 1.00 88.81 180 TYR A CA 1
ATOM 1303 C C . TYR A 1 180 ? 16.393 -12.346 -15.436 1.00 88.81 180 TYR A C 1
ATOM 1305 O O . TYR A 1 180 ? 16.619 -11.303 -14.823 1.00 88.81 180 TYR A O 1
ATOM 1313 N N . VAL A 1 181 ? 15.162 -12.789 -15.683 1.00 92.44 181 VAL A N 1
ATOM 1314 C CA . VAL A 1 181 ? 13.947 -12.030 -15.378 1.00 92.44 181 VAL A CA 1
ATOM 1315 C C . VAL A 1 181 ? 13.241 -12.646 -14.174 1.00 92.44 181 VAL A C 1
ATOM 1317 O O . VAL A 1 181 ? 12.788 -13.786 -14.222 1.00 92.44 181 VAL A O 1
ATOM 1320 N N . MET A 1 182 ? 13.135 -11.867 -13.104 1.00 92.44 182 MET A N 1
ATOM 1321 C CA . MET A 1 182 ? 12.400 -12.181 -11.886 1.00 92.44 182 MET A CA 1
ATOM 1322 C C . MET A 1 182 ? 11.083 -11.406 -11.875 1.00 92.44 182 MET A C 1
ATOM 1324 O O . MET A 1 182 ? 11.070 -10.184 -11.717 1.00 92.44 182 MET A O 1
ATOM 1328 N N . ASP A 1 183 ? 9.971 -12.119 -12.046 1.00 94.25 183 ASP A N 1
ATOM 1329 C CA . ASP A 1 183 ? 8.628 -11.566 -11.867 1.00 94.25 183 ASP A CA 1
ATOM 1330 C C . ASP A 1 183 ? 8.172 -11.785 -10.421 1.00 94.25 183 ASP A C 1
ATOM 1332 O O . ASP A 1 183 ? 7.997 -12.918 -9.970 1.00 94.25 183 ASP A O 1
ATOM 1336 N N . TRP A 1 184 ? 7.980 -10.690 -9.687 1.00 93.56 184 TRP A N 1
ATOM 1337 C CA . TRP A 1 184 ? 7.567 -10.734 -8.285 1.00 93.56 184 TRP A CA 1
ATOM 1338 C C . TRP A 1 184 ? 6.079 -11.082 -8.113 1.00 93.56 184 TRP A C 1
ATOM 1340 O O . TRP A 1 184 ? 5.631 -11.391 -7.004 1.00 93.56 184 TRP A O 1
ATOM 1350 N N . GLY A 1 185 ? 5.293 -11.059 -9.194 1.00 92.88 185 GLY A N 1
ATOM 1351 C CA . GLY A 1 185 ? 3.888 -11.455 -9.202 1.00 92.88 185 GLY A CA 1
ATOM 1352 C C . GLY A 1 185 ? 3.013 -10.634 -8.251 1.00 92.88 185 GLY A C 1
ATOM 1353 O O . GLY A 1 185 ? 3.428 -9.628 -7.678 1.00 92.88 185 GLY A O 1
ATOM 1354 N N . THR A 1 186 ? 1.764 -11.050 -8.055 1.00 90.44 186 THR A N 1
ATOM 1355 C CA . THR A 1 186 ? 0.815 -10.326 -7.187 1.00 90.44 186 THR A CA 1
ATOM 1356 C C . THR A 1 186 ? 1.099 -10.500 -5.697 1.00 90.44 186 THR A C 1
ATOM 1358 O O . THR A 1 186 ? 0.735 -9.628 -4.914 1.00 90.44 186 THR A O 1
ATOM 1361 N N . ALA A 1 187 ? 1.730 -11.608 -5.301 1.00 87.88 187 ALA A N 1
ATOM 1362 C CA . ALA A 1 187 ? 1.963 -11.944 -3.899 1.00 87.88 187 ALA A CA 1
ATOM 1363 C C . ALA A 1 187 ? 3.223 -11.286 -3.316 1.00 87.88 187 ALA A C 1
ATOM 1365 O O . ALA A 1 187 ? 3.221 -10.946 -2.134 1.00 87.88 187 ALA A O 1
ATOM 1366 N N . ASN A 1 188 ? 4.276 -11.099 -4.125 1.00 91.06 188 ASN A N 1
ATOM 1367 C CA . ASN A 1 188 ? 5.577 -10.613 -3.644 1.00 91.06 188 ASN A CA 1
ATOM 1368 C C . ASN A 1 188 ? 5.945 -9.229 -4.179 1.00 91.06 188 ASN A C 1
ATOM 1370 O O . ASN A 1 188 ? 6.891 -8.617 -3.687 1.00 91.06 188 ASN A O 1
ATOM 1374 N N . SER A 1 189 ? 5.193 -8.699 -5.146 1.00 95.44 189 SER A N 1
ATOM 1375 C CA . SER A 1 189 ? 5.355 -7.303 -5.534 1.00 95.44 189 SER A CA 1
ATOM 1376 C C . SER A 1 189 ? 5.030 -6.364 -4.358 1.00 95.44 189 SER A C 1
ATOM 1378 O O . SER A 1 189 ? 4.218 -6.688 -3.482 1.00 95.44 189 SER A O 1
ATOM 1380 N N . PRO A 1 190 ? 5.576 -5.143 -4.349 1.00 95.81 190 PRO A N 1
ATOM 1381 C CA . PRO A 1 190 ? 5.262 -4.146 -3.335 1.00 95.81 190 PRO A CA 1
ATOM 1382 C C . PRO A 1 190 ? 3.855 -3.553 -3.485 1.00 95.81 190 PRO A C 1
ATOM 1384 O O . PRO A 1 190 ? 3.397 -3.261 -4.591 1.00 95.81 190 PRO A O 1
ATOM 1387 N N . SER A 1 191 ? 3.193 -3.278 -2.361 1.00 96.19 191 SER A N 1
ATOM 1388 C CA . SER A 1 191 ? 1.896 -2.595 -2.333 1.00 96.19 191 SER A CA 1
ATOM 1389 C C . SER A 1 191 ? 1.856 -1.440 -1.339 1.00 96.19 191 SER A C 1
ATOM 1391 O O . SER A 1 191 ? 2.599 -1.410 -0.359 1.00 96.19 191 SER A O 1
ATOM 1393 N N . VAL A 1 192 ? 0.969 -0.478 -1.599 1.00 97.25 192 VAL A N 1
ATOM 1394 C CA . VAL A 1 192 ? 0.695 0.643 -0.691 1.00 97.25 192 VAL A CA 1
ATOM 1395 C C . VAL A 1 192 ? -0.745 0.570 -0.214 1.00 97.25 192 VAL A C 1
ATOM 1397 O O . VAL A 1 192 ? -1.672 0.464 -1.021 1.00 97.25 192 VAL A O 1
ATOM 1400 N N . ILE A 1 193 ? -0.922 0.671 1.101 1.00 97.81 193 ILE A N 1
ATOM 1401 C CA . ILE A 1 193 ? -2.231 0.811 1.738 1.00 97.81 193 ILE A CA 1
ATOM 1402 C C . ILE A 1 193 ? -2.661 2.274 1.628 1.00 97.81 193 ILE A C 1
ATOM 1404 O O . ILE A 1 193 ? -1.900 3.177 1.946 1.00 97.81 193 ILE A O 1
ATOM 1408 N N . VAL A 1 194 ? -3.880 2.549 1.195 1.00 98.50 194 VAL A N 1
ATOM 1409 C CA . VAL A 1 194 ? -4.414 3.903 1.058 1.00 98.50 194 VAL A CA 1
ATOM 1410 C C . VAL A 1 194 ? -5.632 4.043 1.947 1.00 98.50 194 VAL A C 1
ATOM 1412 O O . VAL A 1 194 ? -6.642 3.368 1.750 1.00 98.50 194 VAL A O 1
ATOM 1415 N N . PHE A 1 195 ? -5.527 4.942 2.921 1.00 98.56 195 PHE A N 1
ATOM 1416 C CA . PHE A 1 195 ? -6.642 5.306 3.783 1.00 98.56 195 PHE A CA 1
ATOM 1417 C C . PHE A 1 195 ? -7.544 6.330 3.079 1.00 98.56 195 PHE A C 1
ATOM 1419 O O . PHE A 1 195 ? -7.029 7.217 2.393 1.00 98.56 195 PHE A O 1
ATOM 1426 N N . PRO A 1 196 ? -8.874 6.250 3.258 1.00 97.88 196 PRO A N 1
ATOM 1427 C CA . PRO A 1 196 ? -9.815 7.206 2.670 1.00 97.88 196 PRO A CA 1
ATOM 1428 C C . PRO A 1 196 ? -9.642 8.618 3.252 1.00 97.88 196 PRO A C 1
ATOM 1430 O O . PRO A 1 196 ? -9.736 9.609 2.536 1.00 97.88 196 PRO A O 1
ATOM 1433 N N . ASP A 1 197 ? -9.349 8.694 4.547 1.00 95.75 197 ASP A N 1
ATOM 1434 C CA . ASP A 1 197 ? -8.959 9.887 5.295 1.00 95.75 197 ASP A CA 1
ATOM 1435 C C . ASP A 1 197 ? -8.121 9.427 6.495 1.00 95.75 197 ASP A C 1
ATOM 1437 O O . ASP A 1 197 ? -8.200 8.268 6.911 1.00 95.75 197 ASP A O 1
ATOM 1441 N N . ARG A 1 198 ? -7.298 10.307 7.058 1.00 95.19 198 ARG A N 1
ATOM 1442 C CA . ARG A 1 198 ? -6.518 9.998 8.254 1.00 95.19 198 ARG A CA 1
ATOM 1443 C C . ARG A 1 198 ? -6.160 11.266 9.012 1.00 95.19 198 ARG A C 1
ATOM 1445 O O . ARG A 1 198 ? -5.163 11.927 8.732 1.00 95.19 198 ARG A O 1
ATOM 1452 N N . ARG A 1 199 ? -6.975 11.582 10.012 1.00 95.31 199 ARG A N 1
ATOM 1453 C CA . ARG A 1 199 ? -6.857 12.799 10.826 1.00 95.31 199 ARG A CA 1
ATOM 1454 C C . ARG A 1 199 ? -6.719 12.476 12.309 1.00 95.31 199 ARG A C 1
ATOM 1456 O O . ARG A 1 199 ? -7.047 11.380 12.753 1.00 95.31 199 ARG A O 1
ATOM 1463 N N . LYS A 1 200 ? -6.262 13.450 13.095 1.00 96.50 200 LYS A N 1
ATOM 1464 C CA . LYS A 1 200 ? -6.216 13.339 14.561 1.00 96.50 200 LYS A CA 1
ATOM 1465 C C . LYS A 1 200 ? -7.616 13.071 15.125 1.00 96.50 200 LYS A C 1
ATOM 1467 O O . LYS A 1 200 ? -8.581 13.718 14.716 1.00 96.50 200 LYS A O 1
ATOM 1472 N N . GLY A 1 201 ? -7.718 12.179 16.108 1.00 97.56 201 GLY A N 1
ATOM 1473 C CA . GLY A 1 201 ? -8.988 11.781 16.716 1.00 97.56 201 GLY A CA 1
ATOM 1474 C C . GLY A 1 201 ? -9.559 10.496 16.116 1.00 97.56 201 GLY A C 1
ATOM 1475 O O . GLY A 1 201 ? -8.822 9.669 15.587 1.00 97.56 201 GLY A O 1
ATOM 1476 N N . PHE A 1 202 ? -10.872 10.294 16.262 1.00 97.88 202 PHE A N 1
ATOM 1477 C CA . PHE A 1 202 ? -11.542 9.083 15.782 1.00 97.88 202 PHE A CA 1
ATOM 1478 C C . PHE A 1 202 ? -11.836 9.149 14.281 1.00 97.88 202 PHE A C 1
ATOM 1480 O O . PHE A 1 202 ? -12.450 10.093 13.783 1.00 97.88 202 PHE A O 1
ATOM 1487 N N . ASN A 1 203 ? -11.429 8.094 13.587 1.00 98.44 203 ASN A N 1
ATOM 1488 C CA . ASN A 1 203 ? -11.623 7.860 12.166 1.00 98.44 203 ASN A CA 1
ATOM 1489 C C . ASN A 1 203 ? -12.434 6.577 11.995 1.00 98.44 203 ASN A C 1
ATOM 1491 O O . ASN A 1 203 ? -12.306 5.646 12.795 1.00 98.44 203 ASN A O 1
ATOM 1495 N N . LYS A 1 204 ? -13.265 6.545 10.954 1.00 98.06 204 LYS A N 1
ATOM 1496 C CA . LYS A 1 204 ? -14.077 5.389 10.583 1.00 98.06 204 LYS A CA 1
ATOM 1497 C C . LYS A 1 204 ? -13.487 4.757 9.332 1.00 98.06 204 LYS A C 1
ATOM 1499 O O . LYS A 1 204 ? -13.285 5.462 8.346 1.00 98.06 204 LYS A O 1
ATOM 1504 N N . PHE A 1 205 ? -13.285 3.446 9.366 1.00 98.69 205 PHE A N 1
ATOM 1505 C CA . PHE A 1 205 ? -12.808 2.657 8.239 1.00 98.69 205 PHE A CA 1
ATOM 1506 C C . PHE A 1 205 ? -13.647 1.400 8.020 1.00 98.69 205 PHE A C 1
ATOM 1508 O O . PHE A 1 205 ? -14.350 0.926 8.913 1.00 98.69 205 PHE A O 1
ATOM 1515 N N . THR A 1 206 ? -13.535 0.870 6.810 1.00 98.44 206 THR A N 1
ATOM 1516 C CA . THR A 1 206 ? -14.046 -0.428 6.356 1.00 98.44 206 THR A CA 1
ATOM 1517 C C . THR A 1 206 ? -12.971 -1.088 5.491 1.00 98.44 206 THR A C 1
ATOM 1519 O O . THR A 1 206 ? -12.017 -0.420 5.076 1.00 98.44 206 THR A O 1
ATOM 1522 N N . LEU A 1 207 ? -13.101 -2.385 5.229 1.00 98.12 207 LEU A N 1
ATOM 1523 C CA . LEU A 1 207 ? -12.196 -3.123 4.345 1.00 98.12 207 LEU A CA 1
ATOM 1524 C C . LEU A 1 207 ? -12.859 -3.332 2.984 1.00 98.12 207 LEU A C 1
ATOM 1526 O O . LEU A 1 207 ? -14.068 -3.536 2.904 1.00 98.12 207 LEU A O 1
ATOM 1530 N N . ASP A 1 208 ? -12.067 -3.307 1.920 1.00 96.62 208 ASP A N 1
ATOM 1531 C CA . ASP A 1 208 ? -12.507 -3.698 0.581 1.00 96.62 208 ASP A CA 1
ATOM 1532 C C . ASP A 1 208 ? -11.966 -5.084 0.194 1.00 96.62 208 ASP A C 1
ATOM 1534 O O . ASP A 1 208 ? -11.265 -5.750 0.960 1.00 96.62 208 ASP A O 1
ATOM 1538 N N . ALA A 1 209 ? -12.263 -5.519 -1.032 1.00 96.19 209 ALA A N 1
ATOM 1539 C CA . ALA A 1 209 ? -11.773 -6.790 -1.560 1.00 96.19 209 ALA A CA 1
ATOM 1540 C C . ALA A 1 209 ? -10.233 -6.886 -1.600 1.00 96.19 209 ALA A C 1
ATOM 1542 O O . ALA A 1 209 ? -9.692 -7.988 -1.531 1.00 96.19 209 ALA A O 1
ATOM 1543 N N . SER A 1 210 ? -9.519 -5.757 -1.684 1.00 96.00 210 SER A N 1
ATOM 1544 C CA . SER A 1 210 ? -8.053 -5.736 -1.719 1.00 96.00 210 SER A CA 1
ATOM 1545 C C . SER A 1 210 ? -7.417 -5.898 -0.332 1.00 96.00 210 SER A C 1
ATOM 1547 O O . SER A 1 210 ? -6.282 -6.368 -0.228 1.00 96.00 210 SER A O 1
ATOM 1549 N N . THR A 1 211 ? -8.137 -5.549 0.738 1.00 97.06 211 THR A N 1
ATOM 1550 C CA . THR A 1 211 ? -7.615 -5.510 2.116 1.00 97.06 211 THR A CA 1
ATOM 1551 C C . THR A 1 211 ? -8.232 -6.553 3.044 1.00 97.06 211 THR A C 1
ATOM 1553 O O . THR A 1 211 ? -7.568 -6.986 3.981 1.00 97.06 211 THR A O 1
ATOM 1556 N N . VAL A 1 212 ? -9.454 -7.033 2.786 1.00 96.62 212 VAL A N 1
ATOM 1557 C CA . VAL A 1 212 ? -10.153 -7.984 3.676 1.00 96.62 212 VAL A CA 1
ATOM 1558 C C . VAL A 1 212 ? -9.374 -9.286 3.907 1.00 96.62 212 VAL A C 1
ATOM 1560 O O . VAL A 1 212 ? -9.343 -9.807 5.022 1.00 96.62 212 VAL A O 1
ATOM 1563 N N . GLY A 1 213 ? -8.662 -9.773 2.886 1.00 94.69 213 GLY A N 1
ATOM 1564 C CA . GLY A 1 213 ? -7.828 -10.974 2.995 1.00 94.69 213 GLY A CA 1
ATOM 1565 C C . GLY A 1 213 ? -6.664 -10.833 3.983 1.00 94.69 213 GLY A C 1
ATOM 1566 O O . GLY A 1 213 ? -6.223 -11.832 4.544 1.00 94.69 213 GLY A O 1
ATOM 1567 N N . ASP A 1 214 ? -6.196 -9.608 4.259 1.00 95.00 214 ASP A N 1
ATOM 1568 C CA . ASP A 1 214 ? -5.145 -9.369 5.258 1.00 95.00 214 ASP A CA 1
ATOM 1569 C C . ASP A 1 214 ? -5.632 -9.581 6.694 1.00 95.00 214 ASP A C 1
ATOM 1571 O O . ASP A 1 214 ? -4.812 -9.813 7.580 1.00 95.00 214 ASP A O 1
ATOM 1575 N N . PHE A 1 215 ? -6.944 -9.512 6.930 1.00 96.44 215 PHE A N 1
ATOM 1576 C CA . PHE A 1 215 ? -7.551 -9.606 8.257 1.00 96.44 215 PHE A CA 1
ATOM 1577 C C . PHE A 1 215 ? -8.316 -10.913 8.468 1.00 96.44 215 PHE A C 1
ATOM 1579 O O . PHE A 1 215 ? -9.269 -10.957 9.241 1.00 96.44 215 PHE A O 1
ATOM 1586 N N . THR A 1 216 ? -7.891 -11.980 7.795 1.00 93.69 216 THR A N 1
ATOM 1587 C CA . THR A 1 216 ? -8.396 -13.339 8.005 1.00 93.69 216 THR A CA 1
ATOM 1588 C C . THR A 1 216 ? -7.245 -14.224 8.470 1.00 93.69 216 THR A C 1
ATOM 1590 O O . THR A 1 216 ? -6.290 -14.433 7.722 1.00 93.69 216 THR A O 1
ATOM 1593 N N . THR A 1 217 ? -7.310 -14.749 9.696 1.00 92.31 217 THR A N 1
ATOM 1594 C CA . THR A 1 217 ? -6.335 -15.736 10.189 1.00 92.31 217 THR A CA 1
ATOM 1595 C C . THR A 1 217 ? -6.987 -17.094 10.439 1.00 92.31 217 THR A C 1
ATOM 1597 O O . THR A 1 217 ? -8.182 -17.193 10.704 1.00 92.31 217 THR A O 1
ATOM 1600 N N . THR A 1 218 ? -6.197 -18.167 10.358 1.00 90.25 218 THR A N 1
ATOM 1601 C CA . THR A 1 218 ? -6.630 -19.540 10.662 1.00 90.25 218 THR A CA 1
ATOM 1602 C C . THR A 1 218 ? -5.762 -20.159 11.758 1.00 90.25 218 THR A C 1
ATOM 1604 O O . THR A 1 218 ? -4.616 -19.751 11.978 1.00 90.25 218 THR A O 1
ATOM 1607 N N . GLY A 1 219 ? -6.312 -21.159 12.453 1.00 91.12 219 GLY A N 1
ATOM 1608 C CA . GLY A 1 219 ? -5.602 -21.898 13.497 1.00 91.12 219 GLY A CA 1
ATOM 1609 C C . GLY A 1 219 ? -5.191 -21.010 14.672 1.00 91.12 219 GLY A C 1
ATOM 1610 O O . GLY A 1 219 ? -6.003 -20.270 15.222 1.00 91.12 219 GLY A O 1
ATOM 1611 N N . THR A 1 220 ? -3.919 -21.089 15.060 1.00 92.62 220 THR A N 1
ATOM 1612 C CA . THR A 1 220 ? -3.347 -20.363 16.207 1.00 92.62 220 THR A CA 1
ATOM 1613 C C . THR A 1 220 ? -2.879 -18.944 15.872 1.00 92.62 220 THR A C 1
ATOM 1615 O O . THR A 1 220 ? -2.451 -18.215 16.765 1.00 92.62 220 THR A O 1
ATOM 1618 N N . ASN A 1 221 ? -2.965 -18.526 14.606 1.00 93.81 221 ASN A N 1
ATOM 1619 C CA . ASN A 1 221 ? -2.540 -17.196 14.181 1.00 93.81 221 ASN A CA 1
ATOM 1620 C C . ASN A 1 221 ? -3.523 -16.117 14.655 1.00 93.81 221 ASN A C 1
ATOM 1622 O O . ASN A 1 221 ? -4.744 -16.299 14.597 1.00 93.81 221 ASN A O 1
ATOM 1626 N N . THR A 1 222 ? -2.993 -14.962 15.054 1.00 95.69 222 THR A N 1
ATOM 1627 C CA . THR A 1 222 ? -3.785 -13.810 15.504 1.00 95.69 222 THR A CA 1
ATOM 1628 C C . THR A 1 222 ? -3.677 -12.628 14.541 1.00 95.69 222 THR A C 1
ATOM 1630 O O . THR A 1 222 ? -2.822 -12.596 13.655 1.00 95.69 222 THR A O 1
ATOM 1633 N N . LEU A 1 223 ? -4.533 -11.620 14.731 1.00 96.25 223 LEU A N 1
ATOM 1634 C CA . LEU A 1 223 ? -4.536 -10.402 13.917 1.00 96.25 223 LEU A CA 1
ATOM 1635 C C . LEU A 1 223 ? -3.466 -9.376 14.328 1.00 96.25 223 LEU A C 1
ATOM 1637 O O . LEU A 1 223 ? -3.337 -8.349 13.665 1.00 96.25 223 LEU A O 1
ATOM 1641 N N . ALA A 1 224 ? -2.695 -9.611 15.398 1.00 95.62 224 ALA A N 1
ATOM 1642 C CA . ALA A 1 224 ? -1.800 -8.604 15.978 1.00 95.62 224 ALA A CA 1
ATOM 1643 C C . ALA A 1 224 ? -0.802 -8.011 14.968 1.00 95.62 224 ALA A C 1
ATOM 1645 O O . ALA A 1 224 ? -0.655 -6.791 14.893 1.00 95.62 224 ALA A O 1
ATOM 1646 N N . SER A 1 225 ? -0.138 -8.846 14.162 1.00 95.00 225 SER A N 1
ATOM 1647 C CA . SER A 1 225 ? 0.846 -8.375 13.175 1.00 95.00 225 SER A CA 1
ATOM 1648 C C . SER A 1 225 ? 0.200 -7.535 12.071 1.00 95.00 225 SER A C 1
ATOM 1650 O O . SER A 1 225 ? 0.746 -6.507 11.675 1.00 95.00 225 SER A O 1
ATOM 1652 N N . LYS A 1 226 ? -0.995 -7.922 11.619 1.00 95.94 226 LYS A N 1
ATOM 1653 C CA . LYS A 1 226 ? -1.754 -7.227 10.572 1.00 95.94 226 LYS A CA 1
ATOM 1654 C C . LYS A 1 226 ? -2.357 -5.918 11.079 1.00 95.94 226 LYS A C 1
ATOM 1656 O O . LYS A 1 226 ? -2.230 -4.890 10.419 1.00 95.94 226 LYS A O 1
ATOM 1661 N N . LEU A 1 227 ? -2.889 -5.908 12.300 1.00 97.69 227 LEU A N 1
ATOM 1662 C CA . LEU A 1 227 ? -3.336 -4.689 12.978 1.00 97.69 227 LEU A CA 1
ATOM 1663 C C . LEU A 1 227 ? -2.176 -3.719 13.223 1.00 97.69 227 LEU A C 1
ATOM 1665 O O . LEU A 1 227 ? -2.335 -2.522 13.009 1.00 97.69 227 LEU A O 1
ATOM 1669 N N . LYS A 1 228 ? -0.994 -4.215 13.611 1.00 97.19 228 LYS A N 1
ATOM 1670 C CA . LYS A 1 228 ? 0.227 -3.400 13.719 1.00 97.19 228 LYS A CA 1
ATOM 1671 C C . LYS A 1 228 ? 0.672 -2.847 12.366 1.00 97.19 228 LYS A C 1
ATOM 1673 O O . LYS A 1 228 ? 1.061 -1.687 12.285 1.00 97.19 228 LYS A O 1
ATOM 1678 N N . SER A 1 229 ? 0.575 -3.653 11.313 1.00 96.62 229 SER A N 1
ATOM 1679 C CA . SER A 1 229 ? 0.920 -3.246 9.954 1.00 96.62 229 SER A CA 1
ATOM 1680 C C . SER A 1 229 ? 0.046 -2.086 9.465 1.00 96.62 229 SER A C 1
ATOM 1682 O O . SER A 1 229 ? 0.576 -1.097 8.973 1.00 96.62 229 SER A O 1
ATOM 1684 N N . TYR A 1 230 ? -1.269 -2.128 9.675 1.00 97.69 230 TYR A N 1
ATOM 1685 C CA . TYR A 1 230 ? -2.162 -1.050 9.227 1.00 97.69 230 TYR A CA 1
ATOM 1686 C C . TYR A 1 230 ? -2.208 0.136 10.209 1.00 97.69 230 TYR A C 1
ATOM 1688 O O . TYR A 1 230 ? -2.213 1.298 9.801 1.00 97.69 230 TYR A O 1
ATOM 1696 N N . PHE A 1 231 ? -2.218 -0.136 11.515 1.00 97.81 231 PHE A N 1
ATOM 1697 C CA . PHE A 1 231 ? -2.566 0.830 12.564 1.00 97.81 231 PHE A CA 1
ATOM 1698 C C . PHE A 1 231 ? -1.485 0.956 13.648 1.00 97.81 231 PHE A C 1
ATOM 1700 O O . PHE A 1 231 ? -1.797 1.230 14.805 1.00 97.81 231 PHE A O 1
ATOM 1707 N N . GLY A 1 232 ? -0.216 0.719 13.307 1.00 96.62 232 GLY A N 1
ATOM 1708 C CA . GLY A 1 232 ? 0.888 0.641 14.273 1.00 96.62 232 GLY A CA 1
ATOM 1709 C C . GLY A 1 232 ? 1.090 1.887 15.137 1.00 96.62 232 GLY A C 1
ATOM 1710 O O . GLY A 1 232 ? 1.596 1.777 16.250 1.00 96.62 232 GLY A O 1
ATOM 1711 N N . ASP A 1 233 ? 0.663 3.049 14.656 1.00 96.19 233 ASP A N 1
ATOM 1712 C CA . ASP A 1 233 ? 0.723 4.331 15.358 1.00 96.19 233 ASP A CA 1
ATOM 1713 C C . ASP A 1 233 ? -0.648 4.845 15.823 1.00 96.19 233 ASP A C 1
ATOM 1715 O O . ASP A 1 233 ? -0.760 5.965 16.318 1.00 96.19 233 ASP A O 1
ATOM 1719 N N . ALA A 1 234 ? -1.702 4.037 15.692 1.00 97.94 234 ALA A N 1
ATOM 1720 C CA . ALA A 1 234 ? -2.973 4.340 16.325 1.00 97.94 234 ALA A CA 1
ATOM 1721 C C . ALA A 1 234 ? -2.847 4.211 17.848 1.00 97.94 234 ALA A C 1
ATOM 1723 O O . ALA A 1 234 ? -2.273 3.253 18.374 1.00 97.94 234 ALA A O 1
ATOM 1724 N N . ALA A 1 235 ? -3.469 5.136 18.576 1.00 97.81 235 ALA A N 1
ATOM 1725 C CA . ALA A 1 235 ? -3.616 5.021 20.019 1.00 97.81 235 ALA A CA 1
ATOM 1726 C C . ALA A 1 235 ? -4.487 3.808 20.385 1.00 97.81 235 ALA A C 1
ATOM 1728 O O . ALA A 1 235 ? -4.171 3.077 21.327 1.00 97.81 235 ALA A O 1
ATOM 1729 N N . ILE A 1 236 ? -5.581 3.589 19.645 1.00 98.50 236 ILE A N 1
ATOM 1730 C CA . ILE A 1 236 ? -6.481 2.444 19.828 1.00 98.50 236 ILE A CA 1
ATOM 1731 C C . ILE A 1 236 ? -7.303 2.166 18.562 1.00 98.50 236 ILE A C 1
ATOM 1733 O O . ILE A 1 236 ? -7.692 3.092 17.847 1.00 98.50 236 ILE A O 1
ATOM 1737 N N . VAL A 1 237 ? -7.591 0.890 18.320 1.00 98.69 237 VAL A N 1
ATOM 1738 C CA . VAL A 1 237 ? -8.465 0.369 17.263 1.00 98.69 237 VAL A CA 1
ATOM 1739 C C . VAL A 1 237 ? -9.621 -0.386 17.915 1.00 98.69 237 VAL A C 1
ATOM 1741 O O . VAL A 1 237 ? -9.397 -1.142 18.858 1.00 98.69 237 VAL A O 1
ATOM 1744 N N . TRP A 1 238 ? -10.838 -0.209 17.406 1.00 98.38 238 TRP A N 1
ATOM 1745 C CA . TRP A 1 238 ? -12.037 -0.926 17.833 1.00 98.38 238 TRP A CA 1
ATOM 1746 C C . TRP A 1 238 ? -12.787 -1.502 16.640 1.00 98.38 238 TRP A C 1
ATOM 1748 O O . TRP A 1 238 ? -13.038 -0.802 15.660 1.00 98.38 238 TRP A O 1
ATOM 1758 N N . VAL A 1 239 ? -13.213 -2.754 16.769 1.00 98.25 239 VAL A N 1
ATOM 1759 C CA . VAL A 1 239 ? -14.184 -3.399 15.880 1.00 98.25 239 VAL A CA 1
ATOM 1760 C C . VAL A 1 239 ? -15.268 -3.994 16.760 1.00 98.25 239 VAL A C 1
ATOM 1762 O O . VAL A 1 239 ? -15.017 -4.918 17.534 1.00 98.25 239 VAL A O 1
ATOM 1765 N N . SER A 1 240 ? -16.477 -3.437 16.693 1.00 96.38 240 SER A N 1
ATOM 1766 C CA . SER A 1 240 ? -17.535 -3.740 17.664 1.00 96.38 240 SER A CA 1
ATOM 1767 C C . SER A 1 240 ? -17.018 -3.582 19.110 1.00 96.38 240 SER A C 1
ATOM 1769 O O . SER A 1 240 ? -16.567 -2.499 19.477 1.00 96.38 240 SER A O 1
ATOM 1771 N N . LYS A 1 241 ? -17.042 -4.642 19.932 1.00 96.88 241 LYS A N 1
ATOM 1772 C CA . LYS A 1 241 ? -16.512 -4.646 21.310 1.00 96.88 241 LYS A CA 1
ATOM 1773 C C . LYS A 1 241 ? -15.096 -5.241 21.429 1.00 96.88 241 LYS A C 1
ATOM 1775 O O . LYS A 1 241 ? -14.636 -5.530 22.531 1.00 96.88 241 LYS A O 1
ATOM 1780 N N . ALA A 1 242 ? -14.393 -5.443 20.317 1.00 97.94 242 ALA A N 1
ATOM 1781 C CA . ALA A 1 242 ? -13.029 -5.963 20.304 1.00 97.94 242 ALA A CA 1
ATOM 1782 C C . ALA A 1 242 ? -12.021 -4.824 20.086 1.00 97.94 242 ALA A C 1
ATOM 1784 O O . ALA A 1 242 ? -12.130 -4.082 19.107 1.00 97.94 242 ALA A O 1
ATOM 1785 N N . GLY A 1 243 ? -11.060 -4.671 20.998 1.00 98.19 243 GLY A N 1
ATOM 1786 C CA . GLY A 1 243 ? -10.085 -3.578 20.988 1.00 98.19 243 GLY A CA 1
ATOM 1787 C C . GLY A 1 243 ? -8.670 -4.045 20.660 1.00 98.19 243 GLY A C 1
ATOM 1788 O O . GLY A 1 243 ? -8.295 -5.161 20.996 1.00 98.19 243 GLY A O 1
ATOM 1789 N N . TYR A 1 244 ? -7.857 -3.183 20.056 1.00 98.50 244 TYR A N 1
ATOM 1790 C CA . TYR A 1 244 ? -6.422 -3.400 19.852 1.00 98.50 244 TYR A CA 1
ATOM 1791 C C . TYR A 1 244 ? -5.627 -2.107 20.074 1.00 98.50 244 TYR A C 1
ATOM 1793 O O . TYR A 1 244 ? -6.089 -1.015 19.743 1.00 98.50 244 TYR A O 1
ATOM 1801 N N . SER A 1 245 ? -4.406 -2.219 20.597 1.00 98.12 245 SER A N 1
ATOM 1802 C CA . SER A 1 245 ? -3.430 -1.127 20.602 1.00 98.12 245 SER A CA 1
ATOM 1803 C C . SER A 1 245 ? -2.010 -1.683 20.554 1.00 98.12 245 SER A C 1
ATOM 1805 O O . SER A 1 245 ? -1.689 -2.625 21.275 1.00 98.12 245 SER A O 1
ATOM 1807 N N . ALA A 1 246 ? -1.142 -1.065 19.750 1.00 96.25 246 ALA A N 1
ATOM 1808 C CA . ALA A 1 246 ? 0.291 -1.362 19.765 1.00 96.25 246 ALA A CA 1
ATOM 1809 C C . ALA A 1 246 ? 0.994 -0.796 21.017 1.00 96.25 246 ALA A C 1
ATOM 1811 O O . ALA A 1 246 ? 2.122 -1.182 21.322 1.00 96.25 246 ALA A O 1
ATOM 1812 N N . ASN A 1 247 ? 0.344 0.119 21.750 1.00 95.81 247 ASN A N 1
ATOM 1813 C CA . ASN A 1 247 ? 0.859 0.675 22.993 1.00 95.81 247 ASN A CA 1
ATOM 1814 C C . ASN A 1 247 ? 0.594 -0.300 24.162 1.00 95.81 247 ASN A C 1
ATOM 1816 O O . ASN A 1 247 ? -0.575 -0.517 24.497 1.00 95.81 247 ASN A O 1
ATOM 1820 N N . PRO A 1 248 ? 1.631 -0.823 24.848 1.00 96.06 248 PRO A N 1
ATOM 1821 C CA . PRO A 1 248 ? 1.453 -1.842 25.888 1.00 96.06 248 PRO A CA 1
ATOM 1822 C C . PRO A 1 248 ? 0.543 -1.409 27.045 1.00 96.06 248 PRO A C 1
ATOM 1824 O O . PRO A 1 248 ? -0.247 -2.206 27.545 1.00 96.06 248 PRO A O 1
ATOM 1827 N N . ASN A 1 249 ? 0.588 -0.130 27.437 1.00 97.88 249 ASN A N 1
ATOM 1828 C CA . ASN A 1 249 ? -0.253 0.389 28.519 1.00 97.88 249 ASN A CA 1
ATOM 1829 C C . ASN A 1 249 ? -1.732 0.434 28.120 1.00 97.88 249 ASN A C 1
ATOM 1831 O O . ASN A 1 249 ? -2.612 0.215 28.953 1.00 97.88 249 ASN A O 1
ATOM 1835 N N . THR A 1 250 ? -2.022 0.738 26.854 1.00 98.06 250 THR A N 1
ATOM 1836 C CA . THR A 1 250 ? -3.397 0.739 26.341 1.00 98.06 250 THR A CA 1
ATOM 1837 C C . THR A 1 250 ? -3.887 -0.685 26.102 1.00 98.06 250 THR A C 1
ATOM 1839 O O . THR A 1 250 ? -5.014 -0.992 26.478 1.00 98.06 250 THR A O 1
ATOM 1842 N N . ALA A 1 251 ? -3.034 -1.573 25.584 1.00 97.88 251 ALA A N 1
ATOM 1843 C CA . ALA A 1 251 ? -3.334 -2.999 25.460 1.00 97.88 251 ALA A CA 1
ATOM 1844 C C . ALA A 1 251 ? -3.710 -3.619 26.819 1.00 97.88 251 ALA A C 1
ATOM 1846 O O . ALA A 1 251 ? -4.776 -4.213 26.944 1.00 97.88 251 ALA A O 1
ATOM 1847 N N . ALA A 1 252 ? -2.930 -3.359 27.876 1.00 97.88 252 ALA A N 1
ATOM 1848 C CA . ALA A 1 252 ? -3.239 -3.837 29.227 1.00 97.88 252 ALA A CA 1
ATOM 1849 C C . ALA A 1 252 ? -4.613 -3.359 29.738 1.00 97.88 252 ALA A C 1
ATOM 1851 O O . ALA A 1 252 ? -5.322 -4.101 30.419 1.00 97.88 252 ALA A O 1
ATOM 1852 N N . LYS A 1 253 ? -5.030 -2.134 29.382 1.00 98.19 253 LYS A N 1
ATOM 1853 C CA . LYS A 1 253 ? -6.369 -1.617 29.715 1.00 98.19 253 LYS A CA 1
ATOM 1854 C C . LYS A 1 253 ? -7.480 -2.334 28.947 1.00 98.19 253 LYS A C 1
ATOM 1856 O O . LYS A 1 253 ? -8.545 -2.544 29.520 1.00 98.19 253 LYS A O 1
ATOM 1861 N N . ILE A 1 254 ? -7.244 -2.717 27.692 1.00 98.31 254 ILE A N 1
ATOM 1862 C CA . ILE A 1 254 ? -8.191 -3.510 26.892 1.00 98.31 254 ILE A CA 1
ATOM 1863 C C . ILE A 1 254 ? -8.359 -4.897 27.517 1.00 98.31 254 ILE A C 1
ATOM 1865 O O . ILE A 1 254 ? -9.488 -5.322 27.753 1.00 98.31 254 ILE A O 1
ATOM 1869 N N . THR A 1 255 ? -7.258 -5.561 27.880 1.00 97.38 255 THR A N 1
ATOM 1870 C CA . THR A 1 255 ? -7.297 -6.855 28.579 1.00 97.38 255 THR A CA 1
ATOM 1871 C C . THR A 1 255 ? -8.049 -6.752 29.908 1.00 97.38 255 THR A C 1
ATOM 1873 O O . THR A 1 255 ? -8.922 -7.568 30.194 1.00 97.38 255 THR A O 1
ATOM 1876 N N . ALA A 1 256 ? -7.769 -5.716 30.706 1.00 98.06 256 ALA A N 1
ATOM 1877 C CA . ALA A 1 256 ? -8.462 -5.488 31.972 1.00 98.06 256 ALA A CA 1
ATOM 1878 C C . ALA A 1 256 ? -9.963 -5.196 31.789 1.00 98.06 256 ALA A C 1
ATOM 1880 O O . ALA A 1 256 ? -10.761 -5.570 32.646 1.00 98.06 256 ALA A O 1
ATOM 1881 N N . LEU A 1 257 ? -10.357 -4.539 30.692 1.00 97.88 257 LEU A N 1
ATOM 1882 C CA . LEU A 1 257 ? -11.765 -4.329 30.349 1.00 97.88 257 LEU A CA 1
ATOM 1883 C C . LEU A 1 257 ? -12.447 -5.652 29.987 1.00 97.88 257 LEU A C 1
ATOM 1885 O O . LEU A 1 257 ? -13.497 -5.944 30.549 1.00 97.88 257 LEU A O 1
ATOM 1889 N N . ALA A 1 258 ? -11.833 -6.469 29.129 1.00 97.19 258 ALA A N 1
ATOM 1890 C CA . ALA A 1 258 ? -12.358 -7.782 28.748 1.00 97.19 258 ALA A CA 1
ATOM 1891 C C . ALA A 1 258 ? -12.505 -8.735 29.951 1.00 97.19 258 ALA A C 1
ATOM 1893 O O . ALA A 1 258 ? -13.445 -9.523 30.012 1.00 97.19 258 ALA A O 1
ATOM 1894 N N . ALA A 1 259 ? -11.616 -8.629 30.946 1.00 96.62 259 ALA A N 1
ATOM 1895 C CA . ALA A 1 259 ? -11.723 -9.387 32.194 1.00 96.62 259 ALA A CA 1
ATOM 1896 C C . ALA A 1 259 ? -12.898 -8.937 33.086 1.00 96.62 259 ALA A C 1
ATOM 1898 O O . ALA A 1 259 ? -13.427 -9.739 33.853 1.00 96.62 259 ALA A O 1
ATOM 1899 N N . LYS A 1 260 ? -13.299 -7.660 33.012 1.00 97.94 260 LYS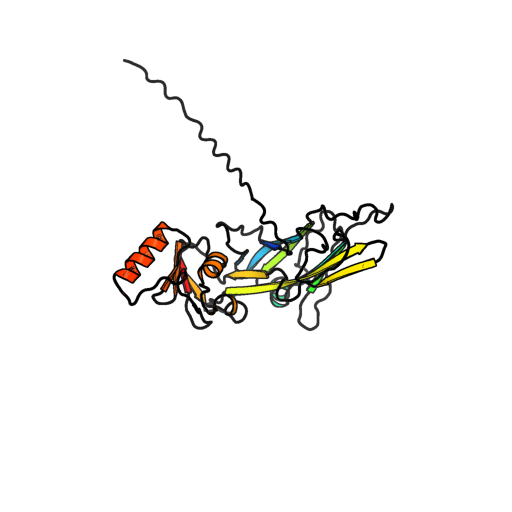 A N 1
ATOM 1900 C CA . LYS A 1 260 ? -14.429 -7.103 33.779 1.00 97.94 260 LYS A CA 1
ATOM 1901 C C . LYS A 1 260 ? -15.770 -7.284 33.074 1.00 97.94 260 LYS A C 1
ATOM 1903 O O . LYS A 1 260 ? -16.781 -7.472 33.742 1.00 97.94 260 LYS A O 1
ATOM 1908 N N . ASP A 1 261 ? -15.777 -7.195 31.749 1.00 97.81 261 ASP A N 1
ATOM 1909 C CA . ASP A 1 261 ? -16.956 -7.362 30.908 1.00 97.81 261 ASP A CA 1
ATOM 1910 C C . ASP A 1 261 ? -16.614 -8.274 29.727 1.00 97.81 261 ASP A C 1
ATOM 1912 O O . ASP A 1 261 ? -15.967 -7.868 28.760 1.00 97.81 261 ASP A O 1
ATOM 1916 N N . THR A 1 262 ? -17.108 -9.511 29.809 1.00 96.06 262 THR A N 1
ATOM 1917 C CA . THR A 1 262 ? -16.904 -10.566 28.802 1.00 96.06 262 THR A CA 1
ATOM 1918 C C . THR A 1 262 ? -17.493 -10.249 27.427 1.00 96.06 262 THR A C 1
ATOM 1920 O O . THR A 1 262 ? -17.191 -10.945 26.459 1.00 96.06 262 THR A O 1
ATOM 1923 N N . ALA A 1 263 ? -18.314 -9.199 27.299 1.00 96.56 263 ALA A N 1
ATOM 1924 C CA . ALA A 1 263 ? -18.751 -8.720 25.995 1.00 96.56 263 ALA A CA 1
ATOM 1925 C C . ALA A 1 263 ? -17.620 -8.019 25.223 1.00 96.56 263 ALA A C 1
ATOM 1927 O O . ALA A 1 263 ? -17.752 -7.831 24.012 1.00 96.56 263 ALA A O 1
ATOM 1928 N N . TYR A 1 264 ? -16.538 -7.621 25.900 1.00 97.62 264 TYR A N 1
ATOM 1929 C CA . TYR A 1 264 ? -15.340 -7.055 25.291 1.00 97.62 264 TYR A CA 1
ATOM 1930 C C . TYR A 1 264 ? -14.253 -8.110 25.099 1.00 97.62 264 TYR A C 1
ATOM 1932 O O . TYR A 1 264 ? -14.168 -9.097 25.823 1.00 97.62 264 TYR A O 1
ATOM 1940 N N . SER A 1 265 ? -13.390 -7.890 24.109 1.00 97.06 265 SER A N 1
ATOM 1941 C CA . SER A 1 265 ? -12.264 -8.784 23.822 1.00 97.06 265 SER A CA 1
ATOM 1942 C C . SER A 1 265 ? -11.039 -8.024 23.319 1.00 97.06 265 SER A C 1
ATOM 1944 O O . SER A 1 265 ? -11.135 -6.875 22.883 1.00 97.06 265 SER A O 1
ATOM 1946 N N . ASP A 1 266 ? -9.880 -8.677 23.376 1.00 96.94 266 ASP A N 1
ATOM 1947 C CA . ASP A 1 266 ? -8.666 -8.217 22.705 1.00 96.94 266 ASP A CA 1
ATOM 1948 C C . ASP A 1 266 ? -8.660 -8.737 21.259 1.00 96.94 266 ASP A C 1
ATOM 1950 O O . ASP A 1 266 ? -8.540 -9.937 20.997 1.00 96.94 266 ASP A O 1
ATOM 1954 N N . LEU A 1 267 ? -8.813 -7.813 20.314 1.00 96.94 267 LEU A N 1
ATOM 1955 C CA . LEU A 1 267 ? -8.848 -8.085 18.881 1.00 96.94 267 LEU A CA 1
ATOM 1956 C C . LEU A 1 267 ? -7.507 -8.629 18.366 1.00 96.94 267 LEU A C 1
ATOM 1958 O O . LEU A 1 267 ? -7.493 -9.456 17.455 1.00 96.94 267 LEU A O 1
ATOM 1962 N N . GLY A 1 268 ? -6.384 -8.189 18.943 1.00 94.81 268 GLY A N 1
ATOM 1963 C CA . GLY A 1 268 ? -5.044 -8.629 18.552 1.00 94.81 268 GLY A CA 1
ATOM 1964 C C . GLY A 1 268 ? -4.679 -10.012 19.084 1.00 94.81 268 GLY A C 1
ATOM 1965 O O . GLY A 1 268 ? -3.893 -10.711 18.445 1.00 94.81 268 GLY A O 1
ATOM 1966 N N . ALA A 1 269 ? -5.256 -10.425 20.213 1.00 94.25 269 ALA A N 1
ATOM 1967 C CA . ALA A 1 269 ? -5.015 -11.738 20.818 1.00 94.25 269 ALA A CA 1
ATOM 1968 C C . ALA A 1 269 ? -5.962 -12.843 20.310 1.00 94.25 269 ALA A C 1
ATOM 1970 O O . ALA A 1 269 ? -5.741 -14.020 20.594 1.00 94.25 269 ALA A O 1
ATOM 1971 N N . LYS A 1 270 ? -7.013 -12.494 19.557 1.00 89.50 270 LYS A N 1
ATOM 1972 C CA . LYS A 1 270 ? -7.997 -13.461 19.055 1.00 89.50 270 LYS A CA 1
ATOM 1973 C C . LYS A 1 270 ? -7.373 -14.404 18.015 1.00 89.50 270 LYS A C 1
ATOM 1975 O O . LYS A 1 270 ? -7.064 -13.989 16.897 1.00 89.50 270 LYS A O 1
ATOM 1980 N N . ALA A 1 271 ? -7.217 -15.676 18.382 1.00 91.56 271 ALA A N 1
ATOM 1981 C CA . ALA A 1 271 ? -6.837 -16.744 17.457 1.00 91.56 271 ALA A CA 1
ATOM 1982 C C . ALA A 1 271 ? -7.955 -16.993 16.433 1.00 91.56 271 ALA A C 1
ATOM 1984 O O . ALA A 1 271 ? -9.137 -16.964 16.786 1.00 91.56 271 ALA A O 1
ATOM 1985 N N . GLY A 1 272 ? -7.584 -17.197 15.167 1.00 88.75 272 GLY A N 1
ATOM 1986 C CA . GLY A 1 272 ? -8.555 -17.324 14.073 1.00 88.75 272 GLY A CA 1
ATOM 1987 C C . GLY A 1 272 ? -9.441 -16.082 13.904 1.00 88.75 272 GLY A C 1
ATOM 1988 O O . GLY A 1 272 ? -10.619 -16.190 13.566 1.00 88.75 272 GLY A O 1
ATOM 1989 N N . GLY A 1 273 ? -8.916 -14.902 14.250 1.00 88.31 273 GLY A N 1
ATOM 1990 C CA . GLY A 1 273 ? -9.632 -13.640 14.140 1.00 88.31 273 GLY A CA 1
ATOM 1991 C C . GLY A 1 273 ? -9.961 -13.303 12.686 1.00 88.31 273 GLY A C 1
ATOM 1992 O O . GLY A 1 273 ? -9.157 -13.524 11.781 1.00 88.31 273 GLY A O 1
ATOM 1993 N N . VAL A 1 274 ? -11.146 -12.730 12.477 1.00 94.75 274 VAL A N 1
ATOM 1994 C CA . VAL A 1 274 ? -11.598 -12.244 11.172 1.00 94.75 274 VAL A CA 1
ATOM 1995 C C . VAL A 1 274 ? -12.170 -10.841 11.340 1.00 94.75 274 VAL A C 1
ATOM 1997 O O . VAL A 1 274 ? -12.967 -10.615 12.254 1.00 94.75 274 VAL A O 1
ATOM 2000 N N . ILE A 1 275 ? -11.761 -9.921 10.467 1.00 97.19 275 ILE A N 1
ATOM 2001 C CA . ILE A 1 275 ? -12.456 -8.655 10.208 1.00 97.19 275 ILE A CA 1
ATOM 2002 C C . ILE A 1 275 ? -12.919 -8.707 8.756 1.00 97.19 275 ILE A C 1
ATOM 2004 O O . ILE A 1 275 ? -12.129 -8.940 7.843 1.00 97.19 275 ILE A O 1
ATOM 2008 N N . THR A 1 276 ? -14.212 -8.526 8.549 1.00 96.81 276 THR A N 1
ATOM 2009 C CA . THR A 1 276 ? -14.872 -8.633 7.249 1.00 96.81 276 THR A C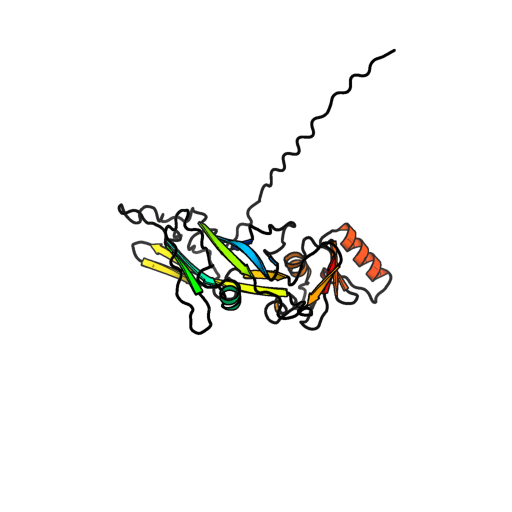A 1
ATOM 2010 C C . THR A 1 276 ? -15.025 -7.262 6.590 1.00 96.81 276 THR A C 1
ATOM 2012 O O . THR A 1 276 ? -14.891 -6.222 7.231 1.00 96.81 276 THR A O 1
ATOM 2015 N N . ALA A 1 277 ? -15.368 -7.242 5.300 1.00 96.12 277 ALA A N 1
ATOM 2016 C CA . ALA A 1 277 ? -15.654 -6.000 4.577 1.00 96.12 277 ALA A CA 1
ATOM 2017 C C . ALA A 1 277 ? -16.873 -5.232 5.134 1.00 96.12 277 ALA A C 1
ATOM 2019 O O . ALA A 1 277 ? -16.987 -4.024 4.941 1.00 96.12 277 ALA A O 1
ATOM 2020 N N . THR A 1 278 ? -17.780 -5.917 5.841 1.00 96.44 278 THR A N 1
ATOM 2021 C CA . THR A 1 278 ? -18.965 -5.305 6.464 1.00 96.44 278 THR A CA 1
ATOM 2022 C C . THR A 1 278 ? -18.691 -4.711 7.843 1.00 96.44 278 THR A C 1
ATOM 2024 O O . THR A 1 278 ? -19.514 -3.952 8.357 1.00 96.44 278 THR A O 1
ATOM 2027 N N . ASP A 1 279 ? -17.551 -5.038 8.454 1.00 98.12 279 ASP A N 1
ATOM 2028 C CA . ASP A 1 279 ? -17.198 -4.518 9.767 1.00 98.12 279 ASP A CA 1
ATOM 2029 C C . ASP A 1 279 ? -16.795 -3.044 9.692 1.00 98.12 279 ASP A C 1
ATOM 2031 O O . ASP A 1 279 ? -16.080 -2.595 8.795 1.00 98.12 279 ASP A O 1
ATOM 2035 N N . THR A 1 280 ? -17.232 -2.278 10.692 1.00 98.38 280 THR A N 1
ATOM 2036 C CA . THR A 1 280 ? -16.736 -0.918 10.908 1.00 98.38 280 THR A CA 1
ATOM 2037 C C . THR A 1 280 ? -15.558 -0.950 11.870 1.00 98.38 280 THR A C 1
ATOM 2039 O O . THR A 1 280 ? -15.681 -1.419 13.004 1.00 98.38 280 THR A O 1
ATOM 2042 N N . ILE A 1 281 ? -14.442 -0.378 11.431 1.00 98.62 281 ILE A N 1
ATOM 2043 C CA . ILE A 1 281 ? -13.224 -0.216 12.216 1.00 98.62 281 ILE A CA 1
ATOM 2044 C C . ILE A 1 281 ? -13.142 1.242 12.670 1.00 98.62 281 ILE A C 1
ATOM 2046 O O . ILE A 1 281 ? -13.057 2.160 11.854 1.00 98.62 281 ILE A O 1
ATOM 2050 N N . TRP A 1 282 ? -13.151 1.467 13.979 1.00 98.62 282 TRP A N 1
ATOM 2051 C CA . TRP A 1 282 ? -12.924 2.779 14.575 1.00 98.62 282 TRP A CA 1
ATOM 2052 C C . TRP A 1 282 ? -11.483 2.894 15.039 1.00 98.62 282 TRP A C 1
ATOM 2054 O O . TRP A 1 282 ? -11.013 2.077 15.826 1.00 98.62 282 TRP A O 1
ATOM 2064 N N . VAL A 1 283 ? -10.781 3.926 14.583 1.00 98.62 283 VAL A N 1
ATOM 2065 C CA . VAL A 1 283 ? -9.359 4.112 14.886 1.00 98.62 283 VAL A CA 1
ATOM 2066 C C . VAL A 1 283 ? -9.129 5.499 15.437 1.00 98.62 283 VAL A C 1
ATOM 2068 O O . VAL A 1 283 ? -9.536 6.489 14.829 1.00 98.62 283 VAL A O 1
ATOM 2071 N N . LYS A 1 284 ? -8.462 5.580 16.585 1.00 98.44 284 LYS A N 1
ATOM 2072 C CA . LYS A 1 284 ? -8.010 6.847 17.149 1.00 98.44 284 LYS A CA 1
ATOM 2073 C C . LYS A 1 284 ? -6.527 7.039 16.857 1.00 98.44 284 LYS A C 1
ATOM 2075 O O . LYS A 1 284 ? -5.722 6.260 17.368 1.00 98.44 284 LYS A O 1
ATOM 2080 N N . TYR A 1 285 ? -6.193 8.080 16.099 1.00 96.44 285 TYR A N 1
ATOM 2081 C CA . TYR A 1 285 ? -4.823 8.582 15.939 1.00 96.44 285 TYR A CA 1
ATOM 2082 C C . TYR A 1 285 ? -4.581 9.781 16.860 1.00 96.44 285 TYR A C 1
ATOM 2084 O O . TYR A 1 285 ? -5.504 10.624 17.010 1.00 96.44 285 TYR A O 1
#

Radius of gyration: 22.83 Å; chains: 1; bounding box: 53×59×73 Å

Foldseek 3Di:
DDDDDDDDDPPPPPPPPPPPDDLDPAWEKAWPVDHDPFPLAHHAAAAQDKTKMKIKPNKADPCPDVQVHDHDQGWGWFKKKWKFAQQQCVSFPLVRWDKDQDDQQHHKDWAAQDPRRIIMIMGGGPDDPVDPPVGDSHIDDMDMIMIITHHHAQPDPPRQEWAKTFIWMWTWGDDPRDIDIRGNPRPRGYIHIYGNDDDAFKDKHFYDPRCQVLFFAADQDACQSVCCHHAVPFCWKDWPQEIEYNDVVVQVVQVVVCVVPVVHYHRRRDHRGGGGRPIMMMTHD

Secondary structure (DSSP, 8-state):
----PPP-----------------SS-EEEESSS---STTPPPEEETT-EEEEEEEE-SSB-TT-BTTB--SS-B-EEEEEEEE-HHHHHHH-GGG-EE---STT-SPEEPPP-TTS-EEEEEE----TT-GGGS-SS----EEEEEEEEPPPPSSTT--EEEEEE-EEEEEEEETTEEEEEE-HHHHS-EEEEES---SSEEEEEE-TTTGGGGB--TT-BSHHHHHHHHTT-SEEEETTEEE-SSHHHHHHHHHHHHH-TT-EETTT-BT-B--TTPPEEEE-